Protein AF-A0A928SVP1-F1 (afdb_monomer)

Structure (mmCIF, N/CA/C/O backbone):
data_AF-A0A928SVP1-F1
#
_entry.id   AF-A0A928SVP1-F1
#
loop_
_atom_site.group_PDB
_atom_site.id
_atom_site.type_symbol
_atom_site.label_atom_id
_atom_site.label_alt_id
_atom_site.label_comp_id
_atom_site.label_asym_id
_atom_site.label_entity_id
_atom_site.label_seq_id
_atom_site.pdbx_PDB_ins_code
_atom_site.Cartn_x
_atom_site.Cartn_y
_atom_site.Cartn_z
_atom_site.occupancy
_atom_site.B_iso_or_equiv
_atom_site.auth_seq_id
_atom_site.auth_comp_id
_atom_site.auth_asym_id
_atom_site.auth_atom_id
_atom_site.pdbx_PDB_model_num
ATOM 1 N N . MET A 1 1 ? -7.348 -1.975 -7.314 1.00 56.69 1 MET A N 1
ATOM 2 C CA . MET A 1 1 ? -7.376 -3.354 -6.763 1.00 56.69 1 MET A CA 1
ATOM 3 C C . MET A 1 1 ? -8.139 -4.325 -7.667 1.00 56.69 1 MET A C 1
ATOM 5 O O . MET A 1 1 ? -7.607 -5.400 -7.914 1.00 56.69 1 MET A O 1
ATOM 9 N N . THR A 1 2 ? -9.308 -3.966 -8.204 1.00 58.16 2 THR A N 1
ATOM 10 C CA . THR A 1 2 ? -10.222 -4.887 -8.916 1.00 58.16 2 THR A CA 1
ATOM 11 C C . THR A 1 2 ? -9.976 -5.103 -10.414 1.00 58.16 2 THR A C 1
ATOM 13 O O . THR A 1 2 ? -10.552 -6.027 -10.957 1.00 58.16 2 THR A O 1
ATOM 16 N N . ARG A 1 3 ? -9.111 -4.343 -11.105 1.00 64.56 3 ARG A N 1
ATOM 17 C CA . ARG A 1 3 ? -8.820 -4.490 -12.562 1.00 64.56 3 ARG A CA 1
ATOM 18 C C . ARG A 1 3 ? -10.040 -4.434 -13.511 1.00 64.56 3 ARG A C 1
ATOM 20 O O . ARG A 1 3 ? -9.856 -4.484 -14.716 1.00 64.56 3 ARG A O 1
ATOM 27 N N . ASN A 1 4 ? -11.251 -4.284 -12.979 1.00 72.75 4 ASN A N 1
ATOM 28 C CA . ASN A 1 4 ? -12.526 -4.147 -13.670 1.00 72.75 4 ASN A CA 1
ATOM 29 C C . ASN A 1 4 ? -13.287 -2.975 -13.024 1.00 72.75 4 ASN A C 1
ATOM 31 O O . ASN A 1 4 ? -13.370 -2.897 -11.793 1.00 72.75 4 ASN A O 1
ATOM 35 N N . ALA A 1 5 ? -13.794 -2.057 -13.851 1.00 71.81 5 ALA A N 1
ATOM 36 C CA . ALA A 1 5 ? -14.475 -0.840 -13.412 1.00 71.81 5 ALA A CA 1
ATOM 37 C C . ALA A 1 5 ? -15.778 -1.139 -12.654 1.00 71.81 5 ALA A C 1
ATOM 39 O O . ALA A 1 5 ? -15.970 -0.630 -11.554 1.00 71.81 5 ALA A O 1
ATOM 40 N N . THR A 1 6 ? -16.612 -2.044 -13.168 1.00 72.25 6 THR A N 1
ATOM 41 C CA . THR A 1 6 ? -17.864 -2.450 -12.514 1.00 72.25 6 THR A CA 1
ATOM 42 C C . THR A 1 6 ? -17.596 -3.105 -11.159 1.00 72.25 6 THR A C 1
ATOM 44 O O . THR A 1 6 ? -18.220 -2.760 -10.160 1.00 72.25 6 THR A O 1
ATOM 47 N N . GLU A 1 7 ? -16.594 -3.988 -11.070 1.00 75.88 7 GLU A N 1
ATOM 48 C CA . GLU A 1 7 ? -16.203 -4.562 -9.775 1.00 75.88 7 GLU A CA 1
ATOM 49 C C . GLU A 1 7 ? -15.633 -3.507 -8.811 1.00 75.88 7 GLU A C 1
ATOM 51 O O . GLU A 1 7 ? -15.732 -3.665 -7.592 1.00 75.88 7 GLU A O 1
ATOM 56 N N . ALA A 1 8 ? -15.005 -2.445 -9.331 1.00 77.31 8 ALA A N 1
ATOM 57 C CA . ALA A 1 8 ? -14.515 -1.338 -8.515 1.00 77.31 8 ALA A CA 1
ATOM 58 C C . ALA A 1 8 ? -15.670 -0.527 -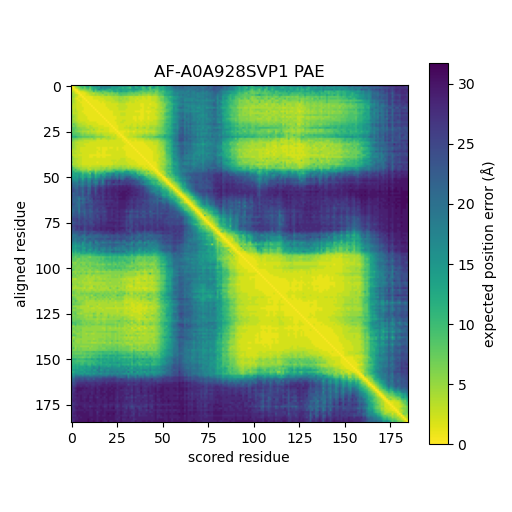7.915 1.00 77.31 8 ALA A C 1
ATOM 60 O O . ALA A 1 8 ? -15.636 -0.235 -6.719 1.00 77.31 8 ALA A O 1
ATOM 61 N N . GLU A 1 9 ? -16.685 -0.200 -8.715 1.00 80.50 9 GLU A N 1
ATOM 62 C CA . GLU A 1 9 ? -17.884 0.517 -8.268 1.00 80.50 9 GLU A CA 1
ATOM 63 C C . GLU A 1 9 ? -18.625 -0.265 -7.181 1.00 80.50 9 GLU A C 1
ATOM 65 O O . GLU A 1 9 ? -18.866 0.264 -6.092 1.00 80.50 9 GLU A O 1
ATOM 70 N N . ASP A 1 10 ? -18.869 -1.555 -7.420 1.00 85.56 10 ASP A N 1
ATOM 71 C CA . ASP A 1 10 ? -19.467 -2.461 -6.440 1.00 85.56 10 ASP A CA 1
ATOM 72 C C . ASP A 1 10 ? -18.668 -2.498 -5.129 1.00 85.56 10 ASP A C 1
ATOM 74 O O . ASP A 1 10 ? -19.223 -2.430 -4.029 1.00 85.56 10 ASP A O 1
ATOM 78 N N . LEU A 1 11 ? -17.339 -2.621 -5.229 1.00 86.00 11 LEU A N 1
ATOM 79 C CA . LEU A 1 11 ? -16.457 -2.669 -4.067 1.00 86.00 11 LEU A CA 1
ATOM 80 C C . LEU A 1 11 ? -16.538 -1.374 -3.254 1.00 86.00 11 LEU A C 1
ATOM 82 O O . LEU A 1 11 ? -16.552 -1.421 -2.019 1.00 86.00 11 LEU A O 1
ATOM 86 N N . VAL A 1 12 ? -16.580 -0.222 -3.924 1.00 87.88 12 VAL A N 1
ATOM 87 C CA . VAL A 1 12 ? -16.732 1.080 -3.269 1.00 87.88 12 VAL A CA 1
ATOM 88 C C . VAL A 1 12 ? -18.087 1.158 -2.571 1.00 87.88 12 VAL A C 1
ATOM 90 O O . VAL A 1 12 ? -18.137 1.515 -1.392 1.00 87.88 12 VAL A O 1
ATOM 93 N N . GLN A 1 13 ? -19.170 0.756 -3.237 1.00 91.50 13 GLN A N 1
ATOM 94 C CA . GLN A 1 13 ? -20.508 0.757 -2.649 1.00 91.50 13 GLN A CA 1
ATOM 95 C C . GLN A 1 13 ? -20.579 -0.134 -1.398 1.00 91.50 13 GLN A C 1
ATOM 97 O O . GLN A 1 13 ? -20.997 0.326 -0.331 1.00 91.50 13 GLN A O 1
ATOM 102 N N . ASP A 1 14 ? -20.094 -1.374 -1.487 1.00 90.00 14 ASP A N 1
ATOM 103 C CA . ASP A 1 14 ? -20.022 -2.309 -0.358 1.00 90.00 14 ASP A CA 1
ATOM 104 C C . ASP A 1 14 ? -19.207 -1.738 0.809 1.00 90.00 14 ASP A C 1
ATOM 106 O O . ASP A 1 14 ? -19.565 -1.897 1.984 1.00 90.00 14 ASP A O 1
ATOM 110 N N . THR A 1 15 ? -18.095 -1.070 0.490 1.00 90.19 15 THR A N 1
ATOM 111 C CA . THR A 1 15 ? -17.225 -0.420 1.472 1.00 90.19 15 THR A CA 1
ATOM 112 C C . THR A 1 15 ? -17.974 0.682 2.207 1.00 90.19 15 THR A C 1
ATOM 114 O O . THR A 1 15 ? -17.945 0.710 3.438 1.00 90.19 15 THR A O 1
ATOM 117 N N . LEU A 1 16 ? -18.677 1.559 1.487 1.00 93.38 16 LEU A N 1
ATOM 118 C CA . LEU A 1 16 ? -19.427 2.664 2.083 1.00 93.38 16 LEU A CA 1
ATOM 119 C C . LEU A 1 16 ? -20.574 2.161 2.963 1.00 93.38 16 LEU A C 1
ATOM 121 O O . LEU A 1 16 ? -20.733 2.635 4.089 1.00 93.38 16 LEU A O 1
ATOM 125 N N . VAL A 1 17 ? -21.319 1.145 2.518 1.00 95.56 17 VAL A N 1
ATOM 126 C CA . VAL A 1 17 ? -22.384 0.523 3.324 1.00 95.56 17 VAL A CA 1
ATOM 127 C C . VAL A 1 17 ? -21.820 -0.053 4.626 1.00 95.56 17 VAL A C 1
ATOM 129 O O . VAL A 1 17 ? -22.389 0.154 5.703 1.00 95.56 17 VAL A O 1
ATOM 132 N N . LYS A 1 18 ? -20.683 -0.754 4.565 1.00 92.25 18 LYS A N 1
ATOM 133 C CA . LYS A 1 18 ? -20.008 -1.289 5.758 1.00 92.25 18 LYS A CA 1
ATOM 134 C C . LYS A 1 18 ? -19.468 -0.189 6.662 1.00 92.25 18 LYS A C 1
ATOM 136 O O . LYS A 1 18 ? -19.640 -0.284 7.874 1.00 92.25 18 LYS A O 1
ATOM 141 N N . ALA A 1 19 ? -18.867 0.853 6.096 1.00 93.19 19 ALA A N 1
ATOM 142 C CA . ALA A 1 19 ? -18.365 1.998 6.845 1.00 93.19 19 ALA A CA 1
ATOM 143 C C . ALA A 1 19 ? -19.498 2.715 7.587 1.00 93.19 19 ALA A C 1
ATOM 145 O O . ALA A 1 19 ? -19.377 2.976 8.779 1.00 93.19 19 ALA A O 1
ATOM 146 N N . MET A 1 20 ? -20.643 2.938 6.940 1.00 94.06 20 MET A N 1
ATOM 147 C CA . MET A 1 20 ? -21.813 3.534 7.590 1.00 94.06 20 MET A CA 1
ATOM 148 C C . MET A 1 20 ? -22.347 2.691 8.753 1.00 94.06 20 MET A C 1
ATOM 150 O O . MET A 1 20 ? -22.766 3.252 9.767 1.00 94.06 20 MET A O 1
ATOM 154 N N . ARG A 1 21 ? -22.328 1.358 8.626 1.00 94.25 21 ARG A N 1
ATOM 155 C CA . ARG A 1 21 ? -22.711 0.430 9.706 1.00 94.25 21 ARG A CA 1
ATOM 156 C C . ARG A 1 21 ? -21.695 0.413 10.847 1.00 94.25 21 ARG A C 1
ATOM 158 O O . ARG A 1 21 ? -22.083 0.281 11.999 1.00 94.25 21 ARG A O 1
ATOM 165 N N . ALA A 1 22 ? -20.412 0.559 10.529 1.00 92.19 22 ALA A N 1
ATOM 166 C CA . ALA A 1 22 ? -19.313 0.552 11.490 1.00 92.19 22 ALA A CA 1
ATOM 167 C C . ALA A 1 22 ? -18.921 1.954 11.984 1.00 92.19 22 ALA A C 1
ATOM 169 O O . ALA A 1 22 ? -17.914 2.082 12.671 1.00 92.19 22 ALA A O 1
ATOM 170 N N . ARG A 1 23 ? -19.686 3.006 11.654 1.00 92.19 23 ARG A N 1
ATOM 171 C CA . ARG A 1 23 ? -19.322 4.409 11.925 1.00 92.19 23 ARG A CA 1
ATOM 172 C C . ARG A 1 23 ? -18.993 4.694 13.392 1.00 92.19 23 ARG A C 1
ATOM 174 O O . ARG A 1 23 ? -18.161 5.542 13.670 1.00 92.19 23 ARG A O 1
ATOM 181 N N . GLU A 1 24 ? -19.620 3.974 14.321 1.00 93.12 24 GLU A N 1
ATOM 182 C CA . GLU A 1 24 ? -19.397 4.125 15.766 1.00 93.12 24 GLU A CA 1
ATOM 183 C C . GLU A 1 24 ? -18.048 3.548 16.221 1.00 93.12 24 GLU A C 1
ATOM 185 O O . GLU A 1 24 ? -17.561 3.883 17.293 1.00 93.12 24 GLU A O 1
ATOM 190 N N . GLN A 1 25 ? -17.416 2.708 15.397 1.00 90.50 25 GLN A N 1
ATOM 191 C CA . GLN A 1 25 ? -16.067 2.178 15.621 1.00 90.50 25 GLN A CA 1
ATOM 192 C C . GLN A 1 25 ? -14.975 3.127 15.110 1.00 90.50 25 GLN A C 1
ATOM 194 O O . GLN A 1 25 ? -13.790 2.809 15.223 1.00 90.50 25 GLN A O 1
ATOM 199 N N . PHE A 1 26 ? -15.348 4.237 14.468 1.00 93.06 26 PHE A N 1
ATOM 200 C CA . PHE A 1 26 ? -14.394 5.258 14.065 1.00 93.06 26 PHE A CA 1
ATOM 201 C C . PHE A 1 26 ? -14.112 6.192 15.241 1.00 93.06 26 PHE A C 1
ATOM 203 O O . PHE A 1 26 ? -15.025 6.784 15.814 1.00 93.06 26 PHE A O 1
ATOM 210 N N . GLU A 1 27 ? -12.835 6.350 15.573 1.00 90.62 27 GLU A N 1
ATOM 211 C CA . GLU A 1 27 ? -12.391 7.277 16.606 1.00 90.62 27 GLU A CA 1
ATOM 212 C C . GLU A 1 27 ? -12.039 8.630 15.976 1.00 90.62 27 GLU A C 1
ATOM 214 O O . GLU A 1 27 ? -11.133 8.736 15.142 1.00 90.62 27 GLU A O 1
ATOM 219 N N . ALA A 1 28 ? -12.771 9.677 16.359 1.00 88.81 28 ALA A N 1
ATOM 220 C CA . ALA A 1 28 ? -12.543 11.026 15.852 1.00 88.81 28 ALA A CA 1
ATOM 221 C C . ALA A 1 28 ? -11.130 11.520 16.212 1.00 88.81 28 ALA A C 1
ATOM 223 O O . ALA A 1 28 ? -10.675 11.363 17.341 1.00 88.81 28 ALA A O 1
ATOM 224 N N . GLY A 1 29 ? -10.440 12.130 15.245 1.00 88.19 29 GLY A N 1
ATOM 225 C CA . GLY A 1 29 ? -9.034 12.535 15.382 1.00 88.19 29 GLY A CA 1
ATOM 226 C C . GLY A 1 29 ? -8.027 11.503 14.860 1.00 88.19 29 GLY A C 1
ATOM 227 O O . GLY A 1 29 ? -6.852 11.831 14.719 1.00 88.19 29 GLY A O 1
ATOM 228 N N . THR A 1 30 ? -8.473 10.292 14.508 1.00 89.31 30 THR A N 1
ATOM 229 C CA . THR A 1 30 ? -7.652 9.299 13.793 1.00 89.31 30 THR A CA 1
ATOM 230 C C . THR A 1 30 ? -7.761 9.449 12.268 1.00 89.31 30 THR A C 1
ATOM 232 O O . THR A 1 30 ? -8.592 10.201 11.750 1.00 89.31 30 THR A O 1
ATOM 235 N N . ASN A 1 31 ? -6.908 8.743 11.517 1.00 87.69 31 ASN A N 1
ATOM 236 C CA . ASN A 1 31 ? -6.873 8.833 10.058 1.00 87.69 31 ASN A CA 1
ATOM 237 C C . ASN A 1 31 ? -8.087 8.138 9.410 1.00 87.69 31 ASN A C 1
ATOM 239 O O . ASN A 1 31 ? -8.120 6.918 9.228 1.00 87.69 31 ASN A O 1
ATOM 243 N N . MET A 1 32 ? -9.073 8.940 9.002 1.00 90.31 32 MET A N 1
ATOM 244 C CA . MET A 1 32 ? -10.282 8.459 8.329 1.00 90.31 32 MET A CA 1
ATOM 245 C C . MET A 1 32 ? -9.987 7.749 7.002 1.00 90.31 32 MET A C 1
ATOM 247 O O . MET A 1 32 ? -10.633 6.746 6.695 1.00 90.31 32 MET A O 1
ATOM 251 N N . ARG A 1 33 ? -8.989 8.216 6.235 1.00 88.06 33 ARG A N 1
ATOM 252 C CA . ARG A 1 33 ? -8.582 7.582 4.969 1.00 88.06 33 ARG A CA 1
ATOM 253 C C . ARG A 1 33 ? -8.064 6.171 5.233 1.00 88.06 33 ARG A C 1
ATOM 255 O O . ARG A 1 33 ? -8.533 5.228 4.602 1.00 88.06 33 ARG A O 1
ATOM 262 N N . ALA A 1 34 ? -7.173 6.010 6.211 1.00 85.81 34 ALA A N 1
ATOM 263 C CA . ALA A 1 34 ? -6.652 4.699 6.600 1.00 85.81 34 ALA A CA 1
ATOM 264 C C . ALA A 1 34 ? -7.764 3.767 7.115 1.00 85.81 34 ALA A C 1
ATOM 266 O O . ALA A 1 34 ? -7.809 2.587 6.760 1.00 85.81 34 ALA A O 1
ATOM 267 N N . TRP A 1 35 ? -8.710 4.294 7.898 1.00 91.44 35 TRP A N 1
ATOM 268 C CA . TRP A 1 35 ? -9.852 3.524 8.394 1.00 91.44 35 TRP A CA 1
ATOM 269 C C . TRP A 1 35 ? -10.767 3.025 7.263 1.00 91.44 35 TRP A C 1
ATOM 271 O O . TRP A 1 35 ? -11.124 1.844 7.246 1.00 91.44 35 TRP A O 1
ATOM 281 N N . LEU A 1 36 ? -11.091 3.874 6.282 1.00 91.62 36 LEU A N 1
ATOM 282 C CA . LEU A 1 36 ? -11.871 3.482 5.102 1.00 91.62 36 LEU A CA 1
ATOM 283 C C . LEU A 1 36 ? -11.113 2.477 4.228 1.00 91.62 36 LEU A C 1
ATOM 285 O O . LEU A 1 36 ? -11.682 1.459 3.833 1.00 91.62 36 LEU A O 1
ATOM 289 N N . LEU A 1 37 ? -9.818 2.704 3.984 1.00 88.44 37 LEU A N 1
ATOM 290 C CA . LEU A 1 37 ? -8.972 1.789 3.214 1.00 88.44 37 LEU A CA 1
ATOM 291 C C . LEU A 1 37 ? -8.831 0.421 3.887 1.00 88.44 37 LEU 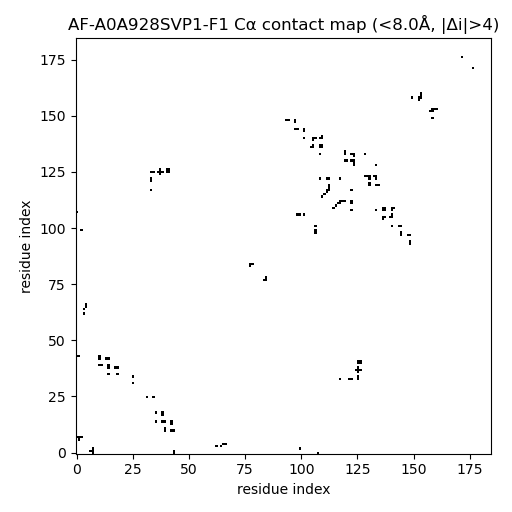A C 1
ATOM 293 O O . LEU A 1 37 ? -8.765 -0.591 3.190 1.00 88.44 37 LEU A O 1
ATOM 297 N N . ARG A 1 38 ? -8.869 0.352 5.223 1.00 89.69 38 ARG A N 1
ATOM 298 C CA . ARG A 1 38 ? -8.944 -0.916 5.965 1.00 89.69 38 ARG A CA 1
ATOM 299 C C . ARG A 1 38 ? -10.235 -1.670 5.658 1.00 89.69 38 ARG A C 1
ATOM 301 O O . ARG A 1 38 ? -10.196 -2.869 5.388 1.00 89.69 38 ARG A O 1
ATOM 308 N N . ILE A 1 39 ? -11.382 -0.991 5.678 1.00 89.56 39 ILE A N 1
ATOM 309 C CA . ILE A 1 39 ? -12.684 -1.605 5.363 1.00 89.56 39 ILE A CA 1
ATOM 310 C C . ILE A 1 39 ? -12.721 -2.068 3.902 1.00 89.56 39 ILE A C 1
ATOM 312 O O . ILE A 1 39 ? -13.175 -3.183 3.624 1.00 89.56 39 ILE A O 1
ATOM 316 N N . LEU A 1 40 ? -12.202 -1.244 2.990 1.00 89.81 40 LEU A N 1
ATOM 317 C CA . LEU A 1 40 ? -12.125 -1.536 1.561 1.00 89.81 40 LEU A CA 1
ATOM 318 C C . LEU A 1 40 ? -11.241 -2.749 1.290 1.00 89.81 40 LEU A C 1
ATOM 320 O O . LEU A 1 40 ? -11.683 -3.704 0.658 1.00 89.81 40 LEU A O 1
ATOM 324 N N . THR A 1 41 ? -10.022 -2.754 1.830 1.00 84.56 41 THR A N 1
ATOM 325 C CA . THR A 1 41 ? -9.046 -3.836 1.644 1.00 84.56 41 THR A CA 1
ATOM 326 C C . THR A 1 41 ? -9.578 -5.153 2.196 1.00 84.56 41 THR A C 1
ATOM 328 O O . THR A 1 41 ? -9.550 -6.172 1.510 1.00 84.56 41 THR A O 1
ATOM 331 N N . ASN A 1 42 ? -10.157 -5.136 3.399 1.00 86.44 42 ASN A N 1
ATOM 332 C CA . ASN A 1 42 ? -10.781 -6.325 3.974 1.00 86.44 42 ASN A CA 1
ATOM 333 C C . ASN A 1 42 ? -11.978 -6.802 3.145 1.00 86.44 42 ASN A C 1
ATOM 335 O O . ASN A 1 42 ? -12.187 -8.005 2.996 1.00 86.44 42 ASN A O 1
ATOM 339 N N . THR A 1 43 ? -12.776 -5.887 2.594 1.00 86.38 43 THR A N 1
ATOM 340 C CA . THR A 1 43 ? -13.896 -6.245 1.714 1.00 86.38 43 THR A CA 1
ATOM 341 C C . THR A 1 43 ? -13.403 -6.875 0.418 1.00 86.38 43 THR A C 1
ATOM 343 O O . THR A 1 43 ? -13.915 -7.926 0.036 1.00 86.38 43 THR A O 1
ATOM 346 N N . PHE A 1 44 ? -12.372 -6.295 -0.192 1.00 83.75 44 PHE A N 1
ATOM 347 C CA . PHE A 1 44 ? -11.733 -6.804 -1.397 1.00 83.75 44 PHE A CA 1
ATOM 348 C C . PHE A 1 44 ? -11.143 -8.202 -1.180 1.00 83.75 44 PHE A C 1
ATOM 350 O O . PHE A 1 44 ? -11.535 -9.131 -1.879 1.00 83.75 44 PHE A O 1
ATOM 357 N N . ILE A 1 45 ? -10.304 -8.394 -0.154 1.00 80.19 45 ILE A N 1
ATOM 358 C CA . ILE A 1 45 ? -9.697 -9.698 0.169 1.00 80.19 45 ILE A CA 1
ATOM 359 C C . ILE A 1 45 ? -10.778 -10.751 0.436 1.00 80.19 45 ILE A C 1
ATOM 361 O O . ILE A 1 45 ? -10.685 -11.879 -0.047 1.00 80.19 45 ILE A O 1
ATOM 365 N N . ASN A 1 46 ? -11.830 -10.397 1.182 1.00 78.56 46 ASN A N 1
ATOM 366 C CA . ASN A 1 46 ? -12.924 -11.321 1.473 1.00 78.56 46 ASN A CA 1
ATOM 367 C C . ASN A 1 46 ? -13.731 -11.700 0.224 1.00 78.56 46 ASN A C 1
ATOM 369 O O . ASN A 1 46 ? -14.172 -12.844 0.131 1.00 78.56 46 ASN A O 1
ATOM 373 N N . ARG A 1 47 ? -13.929 -10.770 -0.721 1.00 73.19 47 ARG A N 1
ATOM 374 C CA . ARG A 1 47 ? -14.610 -11.028 -2.000 1.00 73.19 47 ARG A CA 1
ATOM 375 C C . ARG A 1 47 ? -13.721 -11.861 -2.924 1.00 73.19 47 ARG A C 1
ATOM 377 O O . ARG A 1 47 ? -14.193 -12.846 -3.474 1.00 73.19 47 ARG A O 1
ATOM 384 N N . TYR A 1 48 ? -12.426 -11.558 -2.998 1.00 64.44 48 TYR A N 1
ATOM 385 C CA . TYR A 1 48 ? -11.464 -12.267 -3.844 1.00 64.44 48 TYR A CA 1
ATOM 386 C C . TYR A 1 48 ? -11.189 -13.700 -3.358 1.00 64.44 48 TYR A C 1
ATOM 388 O O . TYR A 1 48 ? -11.190 -14.638 -4.152 1.00 64.44 48 TYR A O 1
ATOM 396 N N . ARG A 1 49 ? -11.067 -13.915 -2.039 1.00 57.50 49 ARG A N 1
ATOM 397 C CA . ARG A 1 49 ? -10.929 -15.260 -1.444 1.00 57.50 49 ARG A CA 1
ATOM 398 C C . ARG A 1 49 ? -12.180 -16.124 -1.660 1.00 57.50 49 ARG A C 1
ATOM 400 O O . ARG A 1 49 ? -12.061 -17.339 -1.775 1.00 57.50 49 ARG A O 1
ATOM 407 N N . ARG A 1 50 ? -13.366 -15.509 -1.729 1.00 51.72 50 ARG A N 1
ATOM 408 C CA . ARG A 1 50 ? -14.643 -16.194 -1.996 1.00 51.72 50 ARG A CA 1
ATOM 409 C C . ARG A 1 50 ? -14.843 -16.461 -3.490 1.00 51.72 50 ARG A C 1
ATOM 411 O O . ARG A 1 50 ? -15.198 -17.572 -3.860 1.00 51.72 50 ARG A O 1
ATOM 418 N N . GLY A 1 51 ? -14.473 -15.499 -4.332 1.00 49.72 51 GLY A N 1
ATOM 419 C CA . GLY A 1 51 ? -14.429 -15.641 -5.784 1.00 49.72 51 GLY A CA 1
ATOM 420 C C . GLY A 1 51 ? -13.420 -16.689 -6.252 1.00 49.72 51 GLY A C 1
ATOM 421 O O . GLY A 1 51 ? -13.673 -17.344 -7.247 1.00 49.72 51 GLY A O 1
ATOM 422 N N . GLY A 1 52 ? -12.323 -16.933 -5.526 1.00 44.56 52 GLY A N 1
ATOM 423 C CA . GLY A 1 52 ? -11.429 -18.070 -5.789 1.00 44.56 52 GLY A CA 1
ATOM 424 C C . GLY A 1 52 ? -12.065 -19.444 -5.523 1.00 44.56 52 GLY A C 1
ATOM 425 O O . GLY A 1 52 ? -11.650 -20.426 -6.130 1.00 44.56 52 GLY A O 1
ATOM 426 N N . LEU A 1 53 ? -13.083 -19.514 -4.654 1.00 41.44 53 LEU A N 1
ATOM 427 C CA . LEU A 1 53 ? -13.859 -20.732 -4.396 1.00 41.44 53 LEU A CA 1
ATOM 428 C C . LEU A 1 53 ? -14.959 -20.940 -5.458 1.00 41.44 53 LEU A C 1
ATOM 430 O O . LEU A 1 53 ? -15.215 -22.071 -5.855 1.00 41.44 53 LEU A O 1
ATOM 434 N N . GLU A 1 54 ? -15.577 -19.857 -5.942 1.00 37.31 54 GLU A N 1
ATOM 435 C CA . GLU A 1 54 ? -16.623 -19.885 -6.984 1.00 37.31 54 GLU A CA 1
ATOM 436 C C . GLU A 1 54 ? -16.060 -19.955 -8.419 1.00 37.31 54 GLU A C 1
ATOM 438 O O . GLU A 1 54 ? -16.649 -20.606 -9.279 1.00 37.31 54 GLU A O 1
ATOM 443 N N . LYS A 1 55 ? -14.879 -19.376 -8.691 1.00 39.66 55 LYS A N 1
ATOM 444 C CA . LYS A 1 55 ? -14.201 -19.421 -10.008 1.00 39.66 55 LYS A CA 1
ATOM 445 C C . LYS A 1 55 ? -13.685 -20.807 -10.399 1.00 39.66 55 LYS A C 1
ATOM 447 O O . LYS A 1 55 ? -13.302 -20.992 -11.547 1.00 39.66 55 LYS A O 1
ATOM 452 N N . ALA A 1 56 ? -13.719 -21.791 -9.501 1.00 39.66 56 ALA A N 1
ATOM 453 C CA . ALA A 1 56 ? -13.513 -23.189 -9.879 1.00 39.66 56 ALA A CA 1
ATOM 454 C C . ALA A 1 56 ? -14.677 -23.759 -10.724 1.00 39.66 56 ALA A C 1
ATOM 456 O O . ALA A 1 56 ? -14.558 -24.875 -11.221 1.00 39.66 56 ALA A O 1
ATOM 457 N N . VAL A 1 57 ? -15.791 -23.026 -10.883 1.00 41.06 57 VAL A N 1
ATOM 458 C CA . VAL A 1 57 ? -17.025 -23.546 -11.500 1.00 41.06 57 VAL A CA 1
ATOM 459 C C . VAL A 1 57 ? -17.401 -22.874 -12.832 1.00 41.06 57 VAL A C 1
ATOM 461 O O . VAL A 1 57 ? -18.147 -23.484 -13.591 1.00 41.06 57 VAL A O 1
ATOM 464 N N . LEU A 1 58 ? -16.910 -21.678 -13.187 1.00 34.34 58 LEU A N 1
ATOM 465 C CA . LEU A 1 58 ? -17.422 -20.942 -14.363 1.00 34.34 58 LEU A CA 1
ATOM 466 C C . LEU A 1 58 ? -16.314 -20.183 -15.125 1.00 34.34 58 LEU A C 1
ATOM 468 O O . LEU A 1 58 ? -15.780 -19.187 -14.639 1.00 34.34 58 LEU A O 1
ATOM 472 N N . GLU A 1 59 ? -15.975 -20.684 -16.317 1.00 39.16 59 GLU A N 1
ATOM 473 C CA . GLU A 1 59 ? -15.078 -20.081 -17.320 1.00 39.16 59 GLU A CA 1
ATOM 474 C C . GLU A 1 59 ? -15.678 -18.847 -18.031 1.00 39.16 59 GLU A C 1
ATOM 476 O O . GLU A 1 59 ? -16.896 -18.673 -18.065 1.00 39.16 59 GLU A O 1
ATOM 481 N N . GLY A 1 60 ? -14.812 -18.062 -18.697 1.00 30.72 60 GLY A N 1
ATOM 482 C CA . GLY A 1 60 ? -15.164 -17.165 -19.813 1.00 30.72 60 GLY A CA 1
ATOM 483 C C . GLY A 1 60 ? -14.257 -15.923 -19.942 1.00 30.72 60 GLY A C 1
ATOM 484 O O . GLY A 1 60 ? -14.264 -15.104 -19.023 1.00 30.72 60 GLY A O 1
ATOM 485 N N . PRO A 1 61 ? -13.474 -15.759 -21.033 1.00 42.28 61 PRO A N 1
ATOM 486 C CA . PRO A 1 61 ? -12.655 -14.574 -21.284 1.00 42.28 61 PRO A CA 1
ATOM 487 C C . PRO A 1 61 ? -13.459 -13.540 -22.080 1.00 42.28 61 PRO A C 1
ATOM 489 O O . PRO A 1 61 ? -14.116 -13.920 -23.036 1.00 42.28 61 PRO A O 1
ATOM 492 N N . ASP A 1 62 ? -13.431 -12.277 -21.651 1.00 39.31 62 ASP A N 1
ATOM 493 C CA . ASP A 1 62 ? -13.457 -11.064 -22.490 1.00 39.31 62 ASP A CA 1
ATOM 494 C C . ASP A 1 62 ? -13.742 -9.852 -21.591 1.00 39.31 62 ASP A C 1
ATOM 496 O O . ASP A 1 62 ? -14.835 -9.692 -21.047 1.00 39.31 62 ASP A O 1
ATOM 500 N N . ALA A 1 63 ? -12.740 -8.992 -21.402 1.00 32.94 63 ALA A N 1
ATOM 501 C CA . ALA A 1 63 ? -12.930 -7.679 -20.795 1.00 32.94 63 ALA A CA 1
ATOM 502 C C . ALA A 1 63 ? -11.988 -6.667 -21.460 1.00 32.94 63 ALA A C 1
ATOM 504 O O . ALA A 1 63 ? -10.777 -6.676 -21.236 1.00 32.94 63 ALA A O 1
ATOM 505 N N . ASP A 1 64 ? -12.588 -5.830 -22.301 1.00 32.47 64 ASP A N 1
ATOM 506 C CA . ASP A 1 64 ? -12.015 -4.656 -22.962 1.00 32.47 64 ASP A CA 1
ATOM 507 C C . ASP A 1 64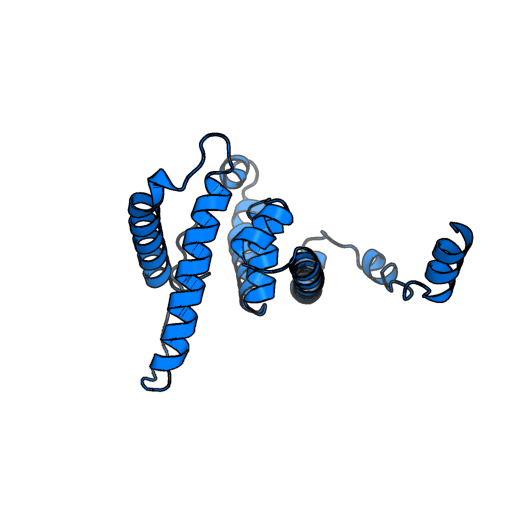 ? -11.764 -3.537 -21.920 1.00 32.47 64 ASP A C 1
ATOM 509 O O . ASP A 1 64 ? -12.609 -3.342 -21.035 1.00 32.47 64 ASP A O 1
ATOM 513 N N . PRO A 1 65 ? -10.632 -2.801 -21.939 1.00 38.91 65 PRO A N 1
ATOM 514 C CA . PRO A 1 65 ? -10.303 -1.871 -20.870 1.00 38.91 65 PRO A CA 1
ATOM 515 C C . PRO A 1 65 ? -10.842 -0.471 -21.184 1.00 38.91 65 PRO A C 1
ATOM 517 O O . PRO A 1 65 ? -10.155 0.353 -21.785 1.00 38.91 65 PRO A O 1
ATOM 520 N N . LEU A 1 66 ? -12.051 -0.158 -20.709 1.00 33.22 66 LEU A N 1
ATOM 521 C CA . LEU A 1 66 ? -12.498 1.233 -20.631 1.00 33.22 66 LEU A CA 1
ATOM 522 C C . LEU A 1 66 ? -11.931 1.870 -19.352 1.00 33.22 66 LEU A C 1
ATOM 524 O O . LEU A 1 66 ? -12.361 1.594 -18.231 1.00 33.22 66 LEU A O 1
ATOM 528 N N . ALA A 1 67 ? -10.888 2.673 -19.538 1.00 39.44 67 ALA A N 1
ATOM 529 C CA . ALA A 1 67 ? -10.248 3.463 -18.502 1.00 39.44 67 ALA A CA 1
ATOM 530 C C . ALA A 1 67 ? -11.046 4.748 -18.252 1.00 39.44 67 ALA A C 1
ATOM 532 O O . ALA A 1 67 ? -11.071 5.617 -19.116 1.00 39.44 67 ALA A O 1
ATOM 533 N N . ASP A 1 68 ? -11.612 4.893 -17.053 1.00 35.84 68 ASP A N 1
ATOM 534 C CA . ASP A 1 68 ? -12.018 6.200 -16.536 1.00 35.84 68 ASP A CA 1
ATOM 535 C C . ASP A 1 68 ? -11.077 6.623 -15.402 1.00 35.84 68 ASP A C 1
ATOM 537 O O . ASP A 1 68 ? -10.804 5.888 -14.446 1.00 35.84 68 ASP A O 1
ATOM 541 N N . GLY A 1 69 ? -10.474 7.792 -15.611 1.00 34.06 69 GLY A N 1
ATOM 542 C CA . GLY A 1 69 ? -9.335 8.317 -14.876 1.00 34.06 69 GLY A CA 1
ATOM 543 C C . GLY A 1 69 ? -9.694 8.832 -13.487 1.00 34.06 69 GLY A C 1
ATOM 544 O O . GLY A 1 69 ? -10.547 9.702 -13.317 1.00 34.06 69 GLY A O 1
ATOM 545 N N . TRP A 1 70 ? -8.948 8.373 -12.485 1.00 35.69 70 TRP A N 1
ATOM 546 C CA . TRP A 1 70 ? -8.811 9.099 -11.228 1.00 35.69 70 TRP A CA 1
ATOM 547 C C . TRP A 1 70 ? -7.831 10.251 -11.445 1.00 35.69 70 TRP A C 1
ATOM 549 O O . TRP A 1 70 ? -6.611 10.085 -11.449 1.00 35.69 70 TRP A O 1
ATOM 559 N N . VAL A 1 71 ? -8.381 11.438 -11.669 1.00 35.00 71 VAL A N 1
ATOM 560 C CA . VAL A 1 71 ? -7.610 12.661 -11.866 1.00 35.00 71 VAL A CA 1
ATOM 561 C C . VAL A 1 71 ? -7.081 13.139 -10.508 1.00 35.00 71 VAL A C 1
ATOM 563 O O . VAL A 1 71 ? -7.788 13.787 -9.742 1.00 35.00 71 VAL A O 1
ATOM 566 N N . SER A 1 72 ? -5.823 12.813 -10.193 1.00 40.94 72 SER A N 1
ATOM 567 C CA . SER A 1 72 ? -5.108 13.406 -9.052 1.00 40.94 72 SER A CA 1
ATOM 568 C C . SER A 1 72 ? -4.860 14.903 -9.286 1.00 40.94 72 SER A C 1
ATOM 570 O O . SER A 1 72 ? -4.752 15.351 -10.433 1.00 40.94 72 SER A O 1
ATOM 572 N N . ALA A 1 73 ? -4.722 15.674 -8.199 1.00 40.16 73 ALA A N 1
ATOM 573 C CA . ALA A 1 73 ? -4.417 17.110 -8.190 1.00 40.16 73 ALA A CA 1
ATOM 574 C C . ALA A 1 73 ? -3.160 17.482 -9.005 1.00 40.16 73 ALA A C 1
ATOM 576 O O . ALA A 1 73 ? -3.035 18.615 -9.471 1.00 40.16 73 ALA A O 1
ATOM 577 N N . SER A 1 74 ? -2.276 16.515 -9.267 1.00 44.94 74 SER A N 1
ATOM 578 C CA . SER A 1 74 ? -1.160 16.634 -10.212 1.00 44.94 74 SER A CA 1
ATOM 579 C C . SER A 1 74 ? -1.593 16.959 -11.651 1.00 44.94 74 SER A C 1
ATOM 581 O O . SER A 1 74 ? -0.819 17.550 -12.397 1.00 44.94 74 SER A O 1
ATOM 583 N N . THR A 1 75 ? -2.838 16.664 -12.040 1.00 44.97 75 THR A N 1
ATOM 584 C CA . THR A 1 75 ? -3.374 16.952 -13.383 1.00 44.97 75 THR A CA 1
ATOM 585 C C . THR A 1 75 ? -3.677 18.432 -13.606 1.00 44.97 75 THR A C 1
ATOM 587 O O . THR A 1 75 ? -3.551 18.916 -14.727 1.00 44.97 75 THR A O 1
ATOM 590 N N . MET A 1 76 ? -3.986 19.186 -12.549 1.00 40.47 76 MET A N 1
ATOM 591 C CA . MET A 1 76 ? -4.242 20.631 -12.646 1.00 40.47 76 MET A CA 1
ATOM 592 C C . MET A 1 76 ? -2.952 21.445 -12.857 1.00 40.47 76 MET A C 1
ATOM 594 O O . MET A 1 76 ? -3.005 22.564 -13.360 1.00 40.47 76 MET A O 1
ATOM 598 N N . ALA A 1 77 ? -1.781 20.885 -12.528 1.00 44.91 77 ALA A N 1
ATOM 599 C CA . ALA A 1 77 ? -0.484 21.524 -12.764 1.00 44.91 77 ALA A CA 1
ATOM 600 C C . ALA A 1 77 ? 0.011 21.384 -14.222 1.00 44.91 77 ALA A C 1
ATOM 602 O O . ALA A 1 77 ? 0.914 22.110 -14.636 1.00 44.91 77 ALA A O 1
ATOM 603 N N . SER A 1 78 ? -0.579 20.474 -15.009 1.00 43.88 78 SER A N 1
ATOM 604 C CA . SER A 1 78 ? -0.068 20.033 -16.318 1.00 43.88 78 SER A CA 1
ATOM 605 C C . SER A 1 78 ? -0.499 20.884 -17.521 1.00 43.88 78 SER A C 1
ATOM 607 O O . SER A 1 78 ? -0.106 20.584 -18.639 1.00 43.88 78 SER A O 1
ATOM 609 N N . MET A 1 79 ? -1.254 21.971 -17.337 1.00 45.84 79 MET A N 1
ATOM 610 C CA . MET A 1 79 ? -1.661 22.866 -18.440 1.00 45.84 79 MET A CA 1
ATOM 611 C C . MET A 1 79 ? -0.513 23.712 -19.038 1.00 45.84 79 MET A C 1
ATOM 613 O O . MET A 1 79 ? -0.768 24.623 -19.821 1.00 45.84 79 MET A O 1
ATOM 617 N N . ARG A 1 80 ? 0.748 23.467 -18.655 1.00 49.62 80 ARG A N 1
ATOM 618 C CA . ARG A 1 80 ? 1.905 24.279 -19.073 1.00 49.62 80 ARG A CA 1
ATOM 619 C C . ARG A 1 80 ? 2.735 23.685 -20.208 1.00 49.62 80 ARG A C 1
ATOM 621 O O . ARG A 1 80 ? 3.550 24.422 -20.750 1.00 49.62 80 ARG A O 1
ATOM 628 N N . ASP A 1 81 ? 2.526 22.423 -20.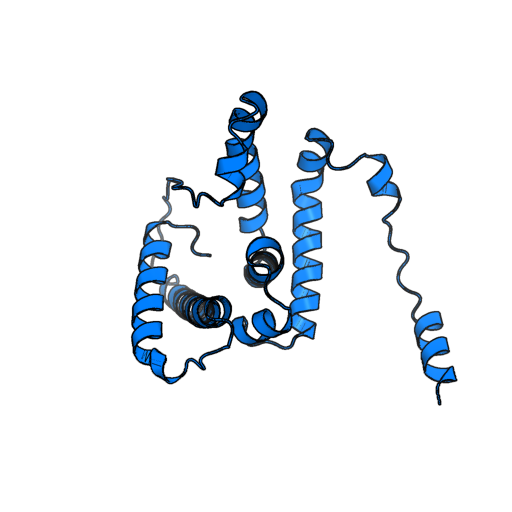581 1.00 55.84 81 ASP A N 1
ATOM 629 C CA . ASP A 1 81 ? 3.287 21.796 -21.662 1.00 55.84 81 ASP A CA 1
ATOM 630 C C . ASP A 1 81 ? 2.457 20.724 -22.415 1.00 55.84 81 ASP A C 1
ATOM 632 O O . ASP A 1 81 ? 2.089 19.698 -21.839 1.00 55.84 81 ASP A O 1
ATOM 636 N N . PRO A 1 82 ? 2.106 20.960 -23.692 1.00 55.72 82 PRO A N 1
ATOM 637 C CA . PRO A 1 82 ? 1.300 20.039 -24.491 1.00 55.72 82 PRO A CA 1
ATOM 638 C C . PRO A 1 82 ? 2.040 18.752 -24.898 1.00 55.72 82 PRO A C 1
ATOM 640 O O . PRO A 1 82 ? 1.376 17.754 -25.178 1.00 55.72 82 PRO A O 1
ATOM 643 N N . GLU A 1 83 ? 3.377 18.736 -24.909 1.00 54.34 83 GLU A N 1
ATOM 644 C CA . GLU A 1 83 ? 4.160 17.537 -25.248 1.00 54.34 83 GLU A CA 1
ATOM 645 C C . GLU A 1 83 ? 4.103 16.503 -24.113 1.00 54.34 83 GLU A C 1
ATOM 647 O O . GLU A 1 83 ? 3.745 15.340 -24.326 1.00 54.34 83 GLU A O 1
ATOM 652 N N . SER A 1 84 ? 4.316 16.941 -22.870 1.00 55.19 84 SER A N 1
ATOM 653 C CA . SER A 1 84 ? 4.130 16.091 -21.685 1.00 55.19 84 SER A CA 1
ATOM 654 C C . SER A 1 84 ? 2.674 15.661 -21.462 1.00 55.19 84 SER A C 1
ATOM 656 O O . SER A 1 84 ? 2.428 14.578 -20.924 1.00 55.19 84 SER A O 1
ATOM 658 N N . ALA A 1 85 ? 1.690 16.441 -21.920 1.00 56.41 85 ALA A N 1
ATOM 659 C CA . ALA A 1 85 ? 0.284 16.038 -21.887 1.00 56.41 85 ALA A CA 1
ATOM 660 C C . ALA A 1 85 ? -0.030 14.860 -22.835 1.00 56.41 85 ALA A C 1
ATOM 662 O O . ALA A 1 85 ? -0.865 14.022 -22.493 1.00 56.41 85 ALA A O 1
ATOM 663 N N . ALA A 1 86 ? 0.651 14.762 -23.983 1.00 58.19 86 ALA A N 1
ATOM 664 C CA . ALA A 1 86 ? 0.464 13.681 -24.956 1.00 58.19 86 ALA A CA 1
ATOM 665 C C . ALA A 1 86 ? 1.171 12.371 -24.560 1.00 58.19 86 ALA A C 1
ATOM 667 O O . ALA A 1 86 ? 0.676 11.290 -24.873 1.00 58.19 86 ALA A O 1
ATOM 668 N N . LEU A 1 87 ? 2.297 12.451 -23.841 1.00 56.62 87 LEU A N 1
ATOM 669 C CA . LEU A 1 87 ? 3.050 11.281 -23.360 1.00 56.62 87 LEU A CA 1
ATOM 670 C C . LEU A 1 87 ? 2.468 10.666 -22.071 1.00 56.62 87 LEU A C 1
ATOM 672 O O . LEU A 1 87 ? 2.692 9.491 -21.780 1.00 56.62 87 LEU A O 1
ATOM 676 N N . ARG A 1 88 ? 1.670 11.427 -21.309 1.00 60.75 88 ARG A N 1
ATOM 677 C CA . ARG A 1 88 ? 1.057 10.978 -20.043 1.00 60.75 88 ARG A CA 1
ATOM 678 C C . ARG A 1 88 ? 0.179 9.723 -20.143 1.00 60.75 88 ARG A C 1
ATOM 680 O O . ARG A 1 88 ? 0.325 8.872 -19.271 1.00 60.75 88 ARG A O 1
ATOM 687 N N . PRO A 1 89 ? -0.726 9.573 -21.128 1.00 60.03 89 PRO A N 1
ATOM 688 C CA . PRO A 1 89 ? -1.582 8.389 -21.220 1.00 60.03 89 PRO A CA 1
ATOM 689 C C . PRO A 1 89 ? -0.784 7.099 -21.435 1.00 60.03 89 PRO A C 1
ATOM 691 O O . PRO A 1 89 ? -1.120 6.064 -20.866 1.00 60.03 89 PRO A O 1
ATOM 694 N N . VAL A 1 90 ? 0.302 7.174 -22.211 1.00 60.75 90 VAL A N 1
ATOM 695 C CA . VAL A 1 90 ? 1.211 6.044 -22.456 1.00 60.75 90 VAL A CA 1
ATOM 696 C C . VAL A 1 90 ? 1.972 5.691 -21.174 1.00 60.75 90 VAL A C 1
ATOM 698 O O . VAL A 1 90 ? 1.980 4.534 -20.760 1.00 60.75 90 VAL A O 1
ATOM 701 N N . LEU A 1 91 ? 2.509 6.702 -20.481 1.00 63.25 91 LEU A N 1
ATOM 702 C CA . LEU A 1 91 ? 3.176 6.550 -19.183 1.00 63.25 91 LEU A CA 1
ATOM 703 C C . LEU A 1 91 ? 2.251 5.938 -18.117 1.00 63.25 91 LEU A C 1
ATOM 705 O O . LEU A 1 91 ? 2.650 5.052 -17.358 1.00 63.25 91 LEU A O 1
ATOM 709 N N . GLU A 1 92 ? 0.998 6.389 -18.056 1.00 69.69 92 GLU A N 1
ATOM 710 C CA . GLU A 1 92 ? 0.013 5.855 -17.116 1.00 69.69 92 GLU A CA 1
ATOM 711 C C . GLU A 1 92 ? -0.314 4.386 -17.425 1.00 69.69 92 GLU A C 1
ATOM 713 O O . GLU A 1 92 ? -0.446 3.582 -16.498 1.00 69.69 92 GLU A O 1
ATOM 718 N N . ALA A 1 93 ? -0.388 4.013 -18.707 1.00 75.62 93 ALA A N 1
ATOM 719 C CA . ALA A 1 93 ? -0.646 2.641 -19.130 1.00 75.62 93 ALA A CA 1
ATOM 720 C C . ALA A 1 93 ? 0.500 1.685 -18.753 1.00 75.62 93 ALA A C 1
ATOM 722 O O . ALA A 1 93 ? 0.240 0.591 -18.241 1.00 75.62 93 ALA A O 1
ATOM 723 N N . GLU A 1 94 ? 1.758 2.093 -18.931 1.00 78.38 94 GLU A N 1
ATOM 724 C CA . GLU A 1 94 ? 2.921 1.269 -18.573 1.00 78.38 94 GLU A CA 1
ATOM 725 C C . GLU A 1 94 ? 3.069 1.087 -17.060 1.00 78.38 94 GLU A C 1
ATOM 727 O O . GLU A 1 94 ? 3.229 -0.039 -16.580 1.00 78.38 94 GLU A O 1
ATOM 732 N N . ILE A 1 95 ? 2.929 2.165 -16.279 1.00 81.25 95 ILE A N 1
ATOM 733 C CA . ILE A 1 95 ? 2.961 2.087 -14.811 1.00 81.25 95 ILE A CA 1
ATOM 734 C C . ILE A 1 95 ? 1.822 1.199 -14.298 1.00 81.25 95 ILE A C 1
ATOM 736 O O . ILE A 1 95 ? 2.034 0.363 -13.412 1.00 81.25 95 ILE A O 1
ATOM 740 N N . ARG A 1 96 ? 0.615 1.347 -14.858 1.00 81.12 96 A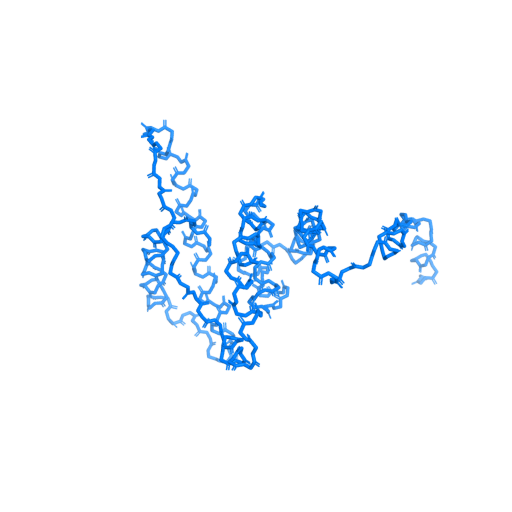RG A N 1
ATOM 741 C CA . ARG A 1 96 ? -0.545 0.526 -14.490 1.00 81.12 96 ARG A CA 1
ATOM 742 C C . ARG A 1 96 ? -0.301 -0.949 -14.808 1.00 81.12 96 ARG A C 1
ATOM 744 O O . ARG A 1 96 ? -0.539 -1.790 -13.943 1.00 81.12 96 ARG A O 1
ATOM 751 N N . THR A 1 97 ? 0.244 -1.251 -15.985 1.00 84.88 97 THR A N 1
ATOM 752 C CA . THR A 1 97 ? 0.599 -2.619 -16.393 1.00 84.88 97 THR A CA 1
ATOM 753 C C . THR A 1 97 ? 1.635 -3.220 -15.446 1.00 84.88 97 THR A C 1
ATOM 755 O O . THR A 1 97 ? 1.419 -4.299 -14.895 1.00 84.88 97 THR A O 1
ATOM 758 N N . ALA A 1 98 ? 2.715 -2.490 -15.154 1.00 86.44 98 ALA A N 1
ATOM 759 C CA . ALA A 1 98 ? 3.750 -2.950 -14.236 1.00 86.44 98 ALA A CA 1
ATOM 760 C C . ALA A 1 98 ? 3.193 -3.222 -12.829 1.00 86.44 98 ALA A C 1
ATOM 762 O O . ALA A 1 98 ? 3.543 -4.232 -12.217 1.00 86.44 98 ALA A O 1
ATOM 763 N N . LEU A 1 99 ? 2.298 -2.365 -12.325 1.00 84.44 99 LEU A N 1
ATOM 764 C CA . LEU A 1 99 ? 1.597 -2.589 -11.059 1.00 84.44 99 LEU A CA 1
ATOM 765 C C . LEU A 1 99 ? 0.692 -3.822 -11.109 1.00 84.44 99 LEU A C 1
ATOM 767 O O . LEU A 1 99 ? 0.644 -4.566 -10.131 1.00 84.44 99 LEU A O 1
ATOM 771 N N . ASP A 1 100 ? -0.011 -4.069 -12.213 1.00 83.25 100 ASP A N 1
ATOM 772 C CA . ASP A 1 100 ? -0.878 -5.238 -12.369 1.00 83.25 100 ASP A CA 1
ATOM 773 C C . ASP A 1 100 ? -0.118 -6.558 -12.555 1.00 83.25 100 ASP A C 1
ATOM 775 O O . ASP A 1 100 ? -0.638 -7.627 -12.238 1.00 83.25 100 ASP A O 1
ATOM 779 N N . GLU A 1 101 ? 1.145 -6.534 -12.942 1.00 86.62 101 GLU A N 1
ATOM 780 C CA . GLU A 1 101 ? 1.969 -7.746 -12.945 1.00 86.62 101 GLU A CA 1
ATOM 781 C C . GLU A 1 101 ? 2.525 -8.119 -11.563 1.00 86.62 101 GLU A C 1
ATOM 783 O O . GLU A 1 101 ? 3.057 -9.220 -11.373 1.00 86.62 101 GLU A O 1
ATOM 788 N N . LEU A 1 102 ? 2.431 -7.225 -10.573 1.00 86.75 102 LEU A N 1
ATOM 789 C CA . LEU A 1 102 ? 2.867 -7.545 -9.220 1.00 86.75 102 LEU A CA 1
ATOM 790 C C . LEU A 1 102 ? 1.892 -8.522 -8.545 1.00 86.75 102 LEU A C 1
ATOM 792 O O . LEU A 1 102 ? 0.671 -8.331 -8.611 1.00 86.75 102 LEU A O 1
ATOM 796 N N . PRO A 1 103 ? 2.416 -9.504 -7.782 1.00 88.00 103 PRO A N 1
ATOM 797 C CA . PRO A 1 103 ? 1.618 -10.242 -6.816 1.00 88.00 103 PRO A CA 1
ATOM 798 C C . PRO A 1 103 ? 0.830 -9.286 -5.923 1.00 88.00 103 PRO A C 1
ATOM 800 O O . PRO A 1 103 ? 1.360 -8.273 -5.453 1.00 88.00 103 PRO A O 1
ATOM 803 N N . GLU A 1 104 ? -0.433 -9.621 -5.679 1.00 84.19 104 GLU A N 1
ATOM 804 C CA . GLU A 1 104 ? -1.407 -8.728 -5.050 1.00 84.19 104 GLU A CA 1
ATOM 805 C C . GLU A 1 104 ? -0.917 -8.155 -3.719 1.00 84.19 104 GLU A C 1
ATOM 807 O O . GLU A 1 104 ? -1.045 -6.959 -3.473 1.00 84.19 104 GLU A O 1
ATOM 812 N N . GLU A 1 105 ? -0.283 -8.985 -2.892 1.00 87.00 105 GLU A N 1
ATOM 813 C CA . GLU A 1 105 ? 0.242 -8.574 -1.593 1.00 87.00 105 GLU A CA 1
ATOM 814 C C . GLU A 1 105 ? 1.382 -7.547 -1.675 1.00 87.00 105 GLU A C 1
ATOM 816 O O . GLU A 1 105 ? 1.540 -6.734 -0.763 1.00 87.00 105 GLU A O 1
ATOM 821 N N . PHE A 1 106 ? 2.167 -7.554 -2.755 1.00 91.94 106 PHE A N 1
ATOM 822 C CA . PHE A 1 106 ? 3.215 -6.560 -2.990 1.00 91.94 106 PHE A CA 1
ATOM 823 C C . PHE A 1 106 ? 2.626 -5.300 -3.608 1.00 91.94 106 PHE A C 1
ATOM 825 O O . PHE A 1 106 ? 2.939 -4.204 -3.152 1.00 91.94 106 PHE A O 1
ATOM 832 N N . ARG A 1 107 ? 1.731 -5.459 -4.592 1.00 90.50 107 ARG A N 1
ATOM 833 C CA . ARG A 1 107 ? 1.002 -4.353 -5.223 1.00 90.50 107 ARG A CA 1
ATOM 834 C C . ARG A 1 107 ? 0.253 -3.527 -4.180 1.00 90.50 107 ARG A C 1
ATOM 836 O O . ARG A 1 107 ? 0.379 -2.311 -4.161 1.00 90.50 107 ARG A O 1
ATOM 843 N N . LEU A 1 108 ? -0.486 -4.188 -3.289 1.00 88.44 108 LEU A N 1
ATOM 844 C CA . LEU A 1 108 ? -1.248 -3.540 -2.225 1.00 88.44 108 LEU A CA 1
ATOM 845 C C . LEU A 1 108 ? -0.339 -2.752 -1.277 1.00 88.44 108 LEU A C 1
ATOM 847 O O . LEU A 1 108 ? -0.630 -1.598 -0.984 1.00 88.44 108 LEU A O 1
ATOM 851 N N . ALA A 1 109 ? 0.777 -3.344 -0.841 1.00 91.12 109 ALA A N 1
ATOM 852 C CA . ALA A 1 109 ? 1.733 -2.651 0.016 1.00 91.12 109 ALA A CA 1
ATOM 853 C C . ALA A 1 109 ? 2.308 -1.405 -0.677 1.00 91.12 109 ALA A C 1
ATOM 855 O O . ALA A 1 109 ? 2.332 -0.337 -0.073 1.00 91.12 109 ALA A O 1
ATOM 856 N N . VAL A 1 110 ? 2.721 -1.533 -1.944 1.00 91.56 110 VAL A N 1
ATOM 857 C CA . VAL A 1 110 ? 3.266 -0.418 -2.733 1.00 91.56 110 VAL A CA 1
ATOM 858 C C . VAL A 1 110 ? 2.235 0.688 -2.913 1.00 91.56 110 VAL A C 1
ATOM 860 O O . VAL A 1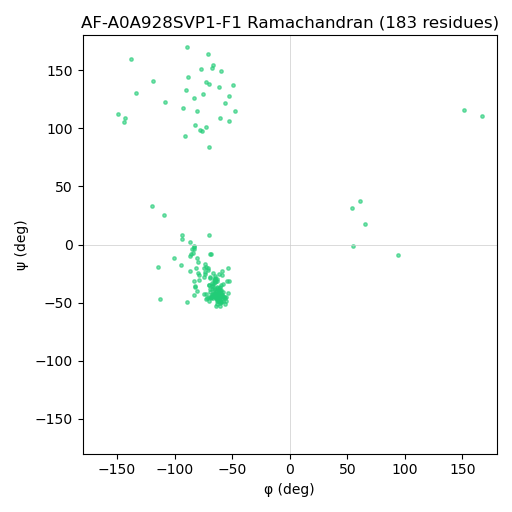 110 ? 2.551 1.833 -2.632 1.00 91.56 110 VAL A O 1
ATOM 863 N N . VAL A 1 111 ? 0.999 0.379 -3.315 1.00 88.19 111 VAL A N 1
ATOM 864 C CA . VAL A 1 111 ? -0.035 1.413 -3.495 1.00 88.19 111 VAL A CA 1
ATOM 865 C C . VAL A 1 111 ? -0.307 2.141 -2.180 1.00 88.19 111 VAL A C 1
ATOM 867 O O . VAL A 1 111 ? -0.327 3.367 -2.154 1.00 88.19 111 VAL A O 1
ATOM 870 N N . LEU A 1 112 ? -0.451 1.416 -1.067 1.00 86.38 112 LEU A N 1
ATOM 871 C CA . LEU A 1 112 ? -0.737 2.051 0.221 1.00 86.38 112 LEU A CA 1
ATOM 872 C C . LEU A 1 112 ? 0.416 2.940 0.728 1.00 86.38 112 LEU A C 1
ATOM 874 O O . LEU A 1 112 ? 0.155 3.922 1.416 1.00 86.38 112 LEU A O 1
ATOM 878 N N . ALA A 1 113 ? 1.672 2.616 0.405 1.00 89.19 113 ALA A N 1
ATOM 879 C CA . ALA A 1 113 ? 2.831 3.403 0.835 1.00 89.19 113 ALA A CA 1
ATOM 880 C C . ALA A 1 113 ? 3.208 4.523 -0.141 1.00 89.19 113 ALA A C 1
ATOM 882 O O . ALA A 1 113 ? 3.429 5.648 0.283 1.00 89.19 113 ALA A O 1
ATOM 883 N N . ASP A 1 114 ? 3.317 4.202 -1.429 1.00 85.94 114 ASP A N 1
ATOM 884 C CA . ASP A 1 114 ? 3.930 5.064 -2.443 1.00 85.94 114 ASP A CA 1
ATOM 885 C C . ASP A 1 114 ? 2.893 5.926 -3.185 1.00 85.94 114 ASP A C 1
ATOM 887 O O . ASP A 1 114 ? 3.266 6.915 -3.805 1.00 85.94 114 ASP A O 1
ATOM 891 N N . VAL A 1 115 ? 1.600 5.571 -3.120 1.00 83.62 115 VAL A N 1
ATOM 892 C CA . VAL A 1 115 ? 0.499 6.335 -3.744 1.00 83.62 115 VAL A CA 1
ATOM 893 C C . VAL A 1 115 ? -0.415 6.961 -2.692 1.00 83.62 115 VAL A C 1
ATOM 895 O O . VAL A 1 115 ? -0.757 8.137 -2.774 1.00 83.62 115 VAL A O 1
ATOM 898 N N . GLU A 1 116 ? -0.821 6.183 -1.688 1.00 80.81 116 GLU A N 1
ATOM 899 C CA . GLU A 1 116 ? -1.700 6.669 -0.616 1.00 80.81 116 GLU A CA 1
ATOM 900 C C . GLU A 1 116 ? -0.934 7.353 0.530 1.00 80.81 116 GLU A C 1
ATOM 902 O O . GLU A 1 116 ? -1.569 7.947 1.403 1.00 80.81 116 GLU A O 1
ATOM 907 N N . GLU A 1 117 ? 0.403 7.279 0.512 1.00 86.00 117 GLU A N 1
ATOM 908 C CA . GLU A 1 117 ? 1.328 7.912 1.468 1.00 86.00 117 GLU A CA 1
ATOM 909 C C . GLU A 1 117 ? 1.047 7.569 2.942 1.00 86.00 117 GLU A C 1
ATOM 911 O O . GLU A 1 117 ? 1.286 8.363 3.854 1.00 86.00 117 GLU A O 1
ATOM 916 N N . LEU A 1 118 ? 0.534 6.364 3.204 1.00 83.69 118 LEU A N 1
ATOM 917 C CA . LEU A 1 118 ? 0.238 5.918 4.563 1.00 83.69 118 LEU A CA 1
ATOM 918 C C . LEU A 1 118 ? 1.503 5.501 5.316 1.00 83.69 118 LEU A C 1
ATOM 920 O O . LEU A 1 118 ? 2.463 4.964 4.754 1.00 83.69 118 LEU A O 1
ATOM 924 N N . SER A 1 119 ? 1.478 5.661 6.639 1.00 90.88 119 SER A N 1
ATOM 925 C CA . SER A 1 119 ? 2.553 5.162 7.490 1.00 90.88 119 SER A CA 1
ATOM 926 C C . SER A 1 119 ? 2.587 3.631 7.501 1.00 90.88 119 SER A C 1
ATOM 928 O O . SER A 1 119 ? 1.564 2.953 7.412 1.00 90.88 119 SER A O 1
ATOM 930 N N . TYR A 1 120 ? 3.766 3.042 7.714 1.00 92.75 120 TYR A N 1
ATOM 931 C CA . TYR A 1 120 ? 3.905 1.578 7.758 1.00 92.75 120 TYR A CA 1
ATOM 932 C C . TYR A 1 120 ? 3.047 0.917 8.844 1.00 92.75 120 TYR A C 1
ATOM 934 O O . TYR A 1 120 ? 2.679 -0.249 8.704 1.00 92.75 120 TYR A O 1
ATOM 942 N N . ARG A 1 121 ? 2.720 1.653 9.914 1.00 90.62 121 ARG A N 1
ATOM 943 C CA . ARG A 1 121 ? 1.807 1.191 10.961 1.00 90.62 121 ARG A CA 1
ATOM 944 C C . ARG A 1 121 ? 0.369 1.109 10.450 1.00 90.62 121 ARG A C 1
ATOM 946 O O . ARG A 1 121 ? -0.250 0.066 10.598 1.00 90.62 121 ARG A O 1
ATOM 953 N N . GLU A 1 122 ? -0.125 2.151 9.788 1.00 85.88 122 GLU A N 1
ATOM 954 C CA . GLU A 1 122 ? -1.469 2.144 9.192 1.00 85.88 122 GLU A CA 1
ATOM 955 C C . GLU A 1 122 ? -1.596 1.061 8.119 1.00 85.88 122 GLU A C 1
ATOM 957 O O . GLU A 1 122 ? -2.599 0.356 8.063 1.00 85.88 122 GLU A O 1
ATOM 962 N N . ILE A 1 123 ? -0.555 0.864 7.307 1.00 88.00 123 ILE A N 1
ATOM 963 C CA . ILE A 1 123 ? -0.524 -0.205 6.302 1.00 88.00 123 ILE A CA 1
ATOM 964 C C . ILE A 1 123 ? -0.584 -1.583 6.968 1.00 88.00 123 ILE A C 1
ATOM 966 O O . ILE A 1 123 ? -1.310 -2.459 6.502 1.00 88.00 123 ILE A O 1
ATOM 970 N N . ALA A 1 124 ? 0.149 -1.786 8.066 1.00 89.19 124 ALA A N 1
ATOM 971 C CA . ALA A 1 124 ? 0.107 -3.029 8.833 1.00 89.19 124 ALA A CA 1
ATOM 972 C C . ALA A 1 124 ? -1.307 -3.315 9.368 1.00 89.19 124 ALA A C 1
ATOM 974 O O . ALA A 1 124 ? -1.793 -4.442 9.230 1.00 89.19 124 ALA A O 1
ATOM 975 N N . ASP A 1 125 ? -1.985 -2.287 9.885 1.00 88.44 125 ASP A N 1
ATOM 976 C CA . ASP A 1 125 ? -3.360 -2.371 10.385 1.00 88.44 125 ASP A CA 1
ATOM 977 C C . ASP A 1 125 ? -4.375 -2.637 9.255 1.00 88.44 125 ASP A C 1
ATOM 979 O O . ASP A 1 125 ? -5.312 -3.420 9.426 1.00 88.44 125 ASP A O 1
ATOM 983 N N . ILE A 1 126 ? -4.179 -2.031 8.079 1.00 86.94 126 ILE A N 1
ATOM 984 C CA . ILE A 1 126 ? -5.005 -2.248 6.879 1.00 86.94 126 ILE A CA 1
ATOM 985 C C . ILE A 1 126 ? -4.843 -3.674 6.345 1.00 86.94 126 ILE A C 1
ATOM 987 O O . ILE A 1 126 ? -5.833 -4.327 6.018 1.00 86.94 126 ILE A O 1
ATOM 991 N N . MET A 1 127 ? -3.603 -4.156 6.248 1.00 87.00 127 MET A N 1
ATOM 992 C CA . MET A 1 127 ? -3.273 -5.464 5.675 1.00 87.00 127 MET A CA 1
ATOM 993 C C . MET A 1 127 ? -3.406 -6.622 6.676 1.00 87.00 127 MET A C 1
ATOM 995 O O . MET A 1 127 ? -3.245 -7.779 6.284 1.00 87.00 127 MET A O 1
ATOM 999 N N . GLY A 1 128 ? -3.644 -6.335 7.960 1.00 88.12 128 GLY A N 1
ATOM 1000 C CA . GLY A 1 128 ? -3.750 -7.342 9.017 1.00 88.12 128 GLY A CA 1
ATOM 1001 C C . GLY A 1 128 ? -2.471 -8.168 9.199 1.00 88.12 128 GLY A C 1
ATOM 1002 O O . GLY A 1 128 ? -2.544 -9.378 9.411 1.00 88.12 128 GLY A O 1
ATOM 1003 N N . CYS A 1 129 ? -1.293 -7.550 9.064 1.00 90.12 129 CYS A N 1
ATOM 1004 C CA . CYS A 1 129 ? -0.001 -8.241 9.153 1.00 90.12 129 CYS A CA 1
ATOM 1005 C C . CYS A 1 129 ? 1.040 -7.436 9.952 1.00 90.12 129 CYS A C 1
ATOM 1007 O O . CYS A 1 129 ? 0.896 -6.223 10.071 1.00 90.12 129 CYS A O 1
ATOM 1009 N N . PRO A 1 130 ? 2.114 -8.060 10.474 1.00 93.69 130 PRO A N 1
ATOM 1010 C CA . PRO A 1 130 ? 3.164 -7.338 11.194 1.00 93.69 130 PRO A CA 1
ATOM 1011 C C . PRO A 1 130 ? 3.853 -6.257 10.347 1.00 93.69 130 PRO A C 1
ATOM 1013 O O . PRO A 1 130 ? 4.075 -6.437 9.149 1.00 93.69 130 PRO A O 1
ATOM 1016 N N . ILE A 1 131 ? 4.323 -5.179 10.986 1.00 92.31 131 ILE A N 1
ATOM 1017 C CA . ILE A 1 131 ? 5.034 -4.081 10.300 1.00 92.31 131 ILE A CA 1
ATOM 1018 C C . ILE A 1 131 ? 6.286 -4.556 9.540 1.00 92.31 131 ILE A C 1
ATOM 1020 O O . ILE A 1 131 ? 6.585 -4.071 8.451 1.00 92.31 131 ILE A O 1
ATOM 1024 N N . GLY A 1 132 ? 6.987 -5.572 10.059 1.00 90.50 132 GLY A N 1
ATOM 1025 C CA . GLY A 1 132 ? 8.123 -6.190 9.365 1.00 90.50 132 GLY A CA 1
ATOM 1026 C C . GLY A 1 132 ? 7.715 -6.891 8.063 1.00 90.50 132 GLY A C 1
ATOM 1027 O O . GLY A 1 132 ? 8.461 -6.870 7.082 1.00 90.50 132 GLY A O 1
ATOM 1028 N N . THR A 1 133 ? 6.502 -7.448 8.006 1.00 93.19 133 THR A N 1
ATOM 1029 C CA . THR A 1 133 ? 5.941 -8.025 6.780 1.00 93.19 133 THR A CA 1
ATOM 1030 C C . THR A 1 133 ? 5.673 -6.935 5.750 1.00 93.19 133 THR A C 1
ATOM 1032 O O . THR A 1 133 ? 6.051 -7.124 4.593 1.00 93.19 133 THR A O 1
ATOM 1035 N N . VAL A 1 134 ? 5.126 -5.783 6.160 1.00 91.81 134 VAL A N 1
ATOM 1036 C CA . VAL A 1 134 ? 4.942 -4.610 5.285 1.00 91.81 134 VAL A CA 1
ATOM 1037 C C . VAL A 1 134 ? 6.274 -4.179 4.674 1.00 91.81 134 VAL A C 1
ATOM 1039 O O . VAL A 1 134 ? 6.383 -4.116 3.453 1.00 91.81 134 VAL A O 1
ATOM 1042 N N . MET A 1 135 ? 7.319 -3.998 5.490 1.00 90.88 135 MET A N 1
ATOM 1043 C CA . MET A 1 135 ? 8.659 -3.642 4.998 1.00 90.88 135 MET A CA 1
ATOM 1044 C C . MET A 1 135 ? 9.192 -4.663 3.982 1.00 90.88 135 MET A C 1
ATOM 1046 O O . MET A 1 135 ? 9.684 -4.289 2.919 1.00 90.88 135 MET A O 1
ATOM 1050 N N . SER A 1 136 ? 9.049 -5.963 4.268 1.00 94.31 136 SER A N 1
ATOM 1051 C CA . SER A 1 136 ? 9.503 -7.022 3.356 1.00 94.31 136 SER A CA 1
ATOM 1052 C C . SER A 1 136 ? 8.719 -7.070 2.035 1.00 94.31 136 SER A C 1
ATOM 1054 O O . SER A 1 136 ? 9.279 -7.420 0.993 1.00 94.31 136 SER A O 1
ATOM 1056 N N . ARG A 1 137 ? 7.417 -6.748 2.066 1.00 94.25 137 ARG A N 1
ATOM 1057 C CA . ARG A 1 137 ? 6.539 -6.695 0.889 1.00 94.25 137 ARG A CA 1
ATOM 1058 C C . ARG A 1 137 ? 6.836 -5.459 0.049 1.00 94.25 137 ARG A C 1
ATOM 1060 O O . ARG A 1 137 ? 6.966 -5.598 -1.160 1.00 94.25 137 ARG A O 1
ATOM 1067 N N . LEU A 1 138 ? 7.045 -4.305 0.683 1.00 94.12 138 LEU A N 1
ATOM 1068 C CA . LEU A 1 138 ? 7.473 -3.070 0.021 1.00 94.12 138 LEU A CA 1
ATOM 1069 C C . LEU A 1 138 ? 8.816 -3.241 -0.673 1.00 94.12 138 LEU A C 1
ATOM 1071 O O . LEU A 1 138 ? 8.939 -2.928 -1.851 1.00 94.12 138 LEU A O 1
ATOM 1075 N N . HIS A 1 139 ? 9.808 -3.795 0.025 1.00 92.12 139 HIS A N 1
ATOM 1076 C CA . HIS A 1 139 ? 11.124 -4.026 -0.559 1.00 92.12 139 HIS A CA 1
ATOM 1077 C C . HIS A 1 139 ? 11.038 -4.914 -1.811 1.00 92.12 139 HIS A C 1
ATOM 1079 O O . HIS A 1 139 ? 11.569 -4.572 -2.867 1.00 92.12 139 HIS A O 1
ATOM 1085 N N . ARG A 1 140 ? 10.320 -6.043 -1.722 1.00 92.44 140 ARG A N 1
ATOM 1086 C CA . ARG A 1 140 ? 10.130 -6.953 -2.862 1.00 92.44 140 ARG A CA 1
ATOM 1087 C C . ARG A 1 140 ? 9.320 -6.311 -3.990 1.00 92.44 140 ARG A C 1
ATOM 1089 O O . ARG A 1 140 ? 9.724 -6.423 -5.143 1.00 92.44 140 ARG A O 1
ATOM 1096 N N . GLY A 1 141 ? 8.229 -5.621 -3.665 1.00 90.94 141 GLY A N 1
ATOM 1097 C CA . GLY A 1 141 ? 7.377 -4.925 -4.629 1.00 90.94 141 GLY A CA 1
ATOM 1098 C C . GLY A 1 141 ? 8.126 -3.836 -5.391 1.00 90.94 141 GLY A C 1
ATOM 1099 O O . GLY A 1 141 ? 8.153 -3.861 -6.617 1.00 90.94 141 GLY A O 1
ATOM 1100 N N . ARG A 1 142 ? 8.832 -2.948 -4.684 1.00 93.75 142 ARG A N 1
ATOM 1101 C CA . ARG A 1 142 ? 9.652 -1.895 -5.301 1.00 93.75 142 ARG A CA 1
ATOM 1102 C C . ARG A 1 142 ? 10.761 -2.471 -6.175 1.00 93.75 142 ARG A C 1
ATOM 1104 O O . ARG A 1 142 ? 10.991 -1.959 -7.263 1.00 93.75 142 ARG A O 1
ATOM 1111 N N . ARG A 1 143 ? 11.408 -3.569 -5.762 1.00 91.69 143 ARG A N 1
ATOM 1112 C CA . ARG A 1 143 ? 12.417 -4.243 -6.598 1.00 91.69 143 ARG A CA 1
ATOM 1113 C C . ARG A 1 143 ? 11.818 -4.793 -7.895 1.00 91.69 143 ARG A C 1
ATOM 1115 O O . ARG A 1 143 ? 12.429 -4.646 -8.947 1.00 91.69 143 ARG A O 1
ATOM 1122 N N . LEU A 1 144 ? 10.635 -5.403 -7.813 1.00 89.62 144 LEU A N 1
ATOM 1123 C CA . LEU A 1 144 ? 9.902 -5.941 -8.964 1.00 89.62 144 LEU A CA 1
ATOM 1124 C C . LEU A 1 144 ? 9.400 -4.849 -9.916 1.00 89.62 144 LEU A C 1
ATOM 1126 O O . LEU A 1 144 ? 9.387 -5.065 -11.126 1.00 89.62 144 LEU A O 1
ATOM 1130 N N . LEU A 1 145 ? 8.987 -3.696 -9.387 1.00 89.25 145 LEU A N 1
ATOM 1131 C CA . LEU A 1 145 ? 8.627 -2.532 -10.200 1.00 89.25 145 LEU A CA 1
ATOM 1132 C C . LEU A 1 145 ? 9.854 -1.921 -10.855 1.00 89.25 145 LEU A C 1
ATOM 1134 O O . LEU A 1 145 ? 9.841 -1.686 -12.056 1.00 89.25 145 LEU A O 1
ATOM 1138 N N . LYS A 1 146 ? 10.940 -1.748 -10.093 1.00 87.81 146 LYS A N 1
ATOM 1139 C CA . LYS A 1 146 ? 12.203 -1.228 -10.615 1.00 87.81 146 LYS A CA 1
ATOM 1140 C C . LYS A 1 146 ? 12.693 -2.056 -11.798 1.00 87.81 146 LYS A C 1
ATOM 1142 O O . LYS A 1 146 ? 13.077 -1.473 -12.796 1.00 87.81 146 LYS A O 1
ATOM 1147 N N . SER A 1 147 ? 12.661 -3.389 -11.714 1.00 87.69 147 SER A N 1
ATOM 1148 C CA . SER A 1 147 ? 13.085 -4.241 -12.833 1.00 87.69 147 SER A CA 1
ATOM 1149 C C . SER A 1 147 ? 12.195 -4.115 -14.069 1.00 87.69 147 SER A C 1
ATOM 1151 O O . SER A 1 147 ? 12.696 -4.263 -15.173 1.00 87.69 147 SER A O 1
ATOM 1153 N N . ARG A 1 148 ? 10.892 -3.864 -13.895 1.00 86.69 148 ARG A N 1
ATOM 1154 C CA . ARG A 1 148 ? 9.936 -3.763 -15.009 1.00 86.69 148 ARG A CA 1
ATOM 1155 C C . ARG A 1 148 ? 9.940 -2.398 -15.678 1.00 86.69 148 ARG A C 1
ATOM 1157 O O . ARG A 1 148 ? 9.796 -2.314 -16.884 1.00 86.69 148 ARG A O 1
ATOM 1164 N N . LEU A 1 149 ? 10.116 -1.347 -14.886 1.00 87.00 149 LEU A N 1
ATOM 1165 C CA . LEU A 1 149 ? 10.083 0.039 -15.345 1.00 87.00 149 LEU A CA 1
ATOM 1166 C C . LEU A 1 149 ? 11.479 0.574 -15.692 1.00 87.00 149 LEU A C 1
ATOM 1168 O O . LEU A 1 149 ? 11.611 1.761 -15.957 1.00 87.00 149 LEU A O 1
ATOM 1172 N N . TYR A 1 150 ? 12.527 -0.257 -15.648 1.00 84.75 150 TYR A N 1
ATOM 1173 C CA . TYR A 1 150 ? 13.905 0.202 -15.834 1.00 84.75 150 TYR A CA 1
ATOM 1174 C C . TYR A 1 150 ? 14.150 0.774 -17.234 1.00 84.75 150 TYR A C 1
ATOM 1176 O O . TYR A 1 150 ? 14.592 1.913 -17.331 1.00 84.75 150 TYR A O 1
ATOM 1184 N N . GLU A 1 151 ? 13.816 0.020 -18.287 1.00 81.31 151 GLU A N 1
ATOM 1185 C CA . GLU A 1 151 ? 13.961 0.468 -19.683 1.00 81.31 151 GLU A CA 1
ATOM 1186 C C . GLU A 1 151 ? 13.145 1.739 -19.933 1.00 81.31 151 GLU A C 1
ATOM 1188 O O . GLU A 1 151 ? 13.669 2.748 -20.389 1.00 81.31 151 GLU A O 1
ATOM 1193 N N . HIS A 1 152 ? 11.893 1.748 -19.478 1.00 79.69 152 HIS A N 1
ATOM 1194 C CA . HIS A 1 152 ? 11.026 2.915 -19.580 1.00 79.69 152 HIS A CA 1
ATOM 1195 C C . HIS A 1 152 ? 11.597 4.152 -18.857 1.00 79.69 152 HIS A C 1
ATOM 1197 O O . HIS A 1 152 ? 11.517 5.283 -19.332 1.00 79.69 152 HIS A O 1
ATOM 1203 N N . ALA A 1 153 ? 12.219 3.955 -17.693 1.00 80.19 153 ALA A N 1
ATOM 1204 C CA . ALA A 1 153 ? 12.843 5.035 -16.943 1.00 80.19 153 ALA A CA 1
ATOM 1205 C C . ALA A 1 153 ? 14.160 5.529 -17.579 1.00 80.19 153 ALA A C 1
ATOM 1207 O O . ALA A 1 153 ? 14.534 6.680 -17.337 1.00 80.19 153 ALA A O 1
ATOM 1208 N N . LEU A 1 154 ? 14.848 4.701 -18.379 1.00 80.00 154 LEU A N 1
ATOM 1209 C CA . LEU A 1 154 ? 15.979 5.120 -19.217 1.00 80.00 154 LEU A CA 1
ATOM 1210 C C . LEU A 1 154 ? 15.499 5.974 -20.393 1.00 80.00 154 LEU A C 1
ATOM 1212 O O . LEU A 1 154 ? 16.057 7.047 -20.615 1.00 80.00 154 LEU A O 1
ATOM 1216 N N . ASP A 1 155 ? 14.440 5.546 -21.085 1.00 80.44 155 ASP A N 1
ATOM 1217 C CA . ASP A 1 155 ? 13.856 6.277 -22.218 1.00 80.44 155 ASP A CA 1
ATOM 1218 C C . ASP A 1 155 ? 13.385 7.680 -21.813 1.00 80.44 155 ASP A C 1
ATOM 1220 O O . ASP A 1 155 ? 13.536 8.646 -22.559 1.00 80.44 155 ASP A O 1
ATOM 1224 N N . MET A 1 156 ? 12.880 7.819 -20.585 1.00 73.69 156 MET A N 1
ATOM 1225 C CA . MET A 1 156 ? 12.484 9.109 -20.014 1.00 73.69 156 MET A CA 1
ATOM 1226 C C . MET A 1 156 ? 13.636 9.912 -19.390 1.00 73.69 156 MET A C 1
ATOM 1228 O O . MET A 1 156 ? 13.410 11.011 -18.883 1.00 73.69 156 MET A O 1
ATOM 1232 N N . GLY A 1 157 ? 14.856 9.370 -19.345 1.00 78.38 157 GLY A N 1
ATOM 1233 C CA . GLY A 1 157 ? 16.002 10.019 -18.702 1.00 78.38 157 GLY A CA 1
ATOM 1234 C C . GLY A 1 157 ? 15.870 10.189 -17.181 1.00 78.38 157 GLY A C 1
ATOM 1235 O O . GLY A 1 157 ? 16.594 10.989 -16.590 1.00 78.38 157 GLY A O 1
ATOM 1236 N N . ILE A 1 158 ? 14.963 9.448 -16.529 1.00 76.25 158 ILE A N 1
ATOM 1237 C CA . ILE A 1 158 ? 14.804 9.443 -15.062 1.00 76.25 158 ILE A CA 1
ATOM 1238 C C . ILE A 1 158 ? 16.002 8.758 -14.399 1.00 76.25 158 ILE A C 1
ATOM 1240 O O . ILE A 1 158 ? 16.435 9.145 -13.312 1.00 76.25 158 ILE A O 1
ATOM 1244 N N . VAL A 1 159 ? 16.546 7.733 -15.053 1.00 76.81 159 VAL A N 1
ATOM 1245 C CA . VAL A 1 159 ? 17.781 7.056 -14.652 1.00 76.81 159 VAL A CA 1
ATOM 1246 C C . VAL A 1 159 ? 18.821 7.184 -15.751 1.00 76.81 159 VAL A C 1
ATOM 1248 O O . VAL A 1 159 ? 18.515 7.063 -16.931 1.00 76.81 159 VAL A O 1
ATOM 1251 N N . SER A 1 160 ? 20.074 7.391 -15.348 1.00 73.75 160 SER A N 1
ATOM 1252 C CA . SER A 1 160 ? 21.223 7.261 -16.242 1.00 73.75 160 SER A CA 1
ATOM 1253 C C . SER A 1 160 ? 21.713 5.803 -16.241 1.00 73.75 160 SER A C 1
ATOM 1255 O O . SER A 1 160 ? 21.707 5.169 -15.175 1.00 73.75 160 SER A O 1
ATOM 1257 N N . PRO A 1 161 ? 22.194 5.258 -17.378 1.00 63.41 161 PRO A N 1
ATOM 1258 C CA . PRO A 1 161 ? 22.805 3.926 -17.438 1.00 63.41 161 PRO A CA 1
ATOM 1259 C C . PRO A 1 161 ? 23.933 3.736 -16.406 1.00 63.41 161 PRO A C 1
ATOM 1261 O O . PRO A 1 161 ? 24.111 2.650 -15.853 1.00 63.41 161 PRO A O 1
ATOM 1264 N N . GLU A 1 162 ? 24.651 4.812 -16.065 1.00 60.12 162 GLU A N 1
ATOM 1265 C CA . GLU A 1 162 ? 25.730 4.805 -15.067 1.00 60.12 162 GLU A CA 1
ATOM 1266 C C . GLU A 1 162 ? 25.218 4.593 -13.631 1.00 60.12 162 GLU A C 1
ATOM 1268 O O . GLU A 1 162 ? 25.907 4.004 -12.796 1.00 60.12 162 GLU A O 1
ATOM 1273 N N . SER A 1 163 ? 23.975 4.990 -13.333 1.00 54.59 163 SER A N 1
ATOM 1274 C CA . SER A 1 163 ? 23.359 4.826 -12.009 1.00 54.59 163 SER A CA 1
ATOM 1275 C C . SER A 1 163 ? 23.016 3.365 -11.679 1.00 54.59 163 SER A C 1
ATOM 1277 O O . SER A 1 163 ? 22.876 3.016 -10.505 1.00 54.59 163 SER A O 1
ATOM 1279 N N . ALA A 1 164 ? 22.907 2.488 -12.685 1.00 49.88 164 ALA A N 1
ATOM 1280 C CA . ALA A 1 164 ? 22.636 1.063 -12.480 1.00 49.88 164 ALA A CA 1
ATOM 1281 C C . ALA A 1 164 ? 23.878 0.250 -12.078 1.00 49.88 164 ALA A C 1
ATOM 1283 O O . ALA A 1 164 ? 23.746 -0.765 -11.392 1.00 49.88 164 ALA A O 1
ATOM 1284 N N . VAL A 1 165 ? 25.083 0.714 -12.426 1.00 47.47 165 VAL A N 1
ATOM 1285 C CA . VAL A 1 165 ? 26.344 0.031 -12.081 1.00 47.47 165 VAL A CA 1
ATOM 1286 C C . VAL A 1 165 ? 26.688 0.195 -10.589 1.00 47.47 165 VAL A C 1
ATOM 1288 O O . VAL A 1 165 ? 27.313 -0.683 -9.998 1.00 47.47 165 VAL A O 1
ATOM 1291 N N . GLY A 1 166 ? 26.199 1.260 -9.941 1.00 44.38 166 GLY A N 1
ATOM 1292 C CA . GLY A 1 166 ? 26.467 1.572 -8.530 1.00 44.38 166 GLY A CA 1
ATOM 1293 C C . GLY A 1 166 ? 25.593 0.858 -7.485 1.00 44.38 166 GLY A C 1
ATOM 1294 O O . GLY A 1 166 ? 25.803 1.067 -6.295 1.00 44.38 166 GLY A O 1
ATOM 1295 N N . GLN A 1 167 ? 24.617 0.031 -7.887 1.00 44.75 167 GLN A N 1
ATOM 1296 C CA . GLN A 1 167 ? 23.686 -0.656 -6.966 1.00 44.75 167 GLN A CA 1
ATOM 1297 C C . GLN A 1 167 ? 23.755 -2.190 -7.040 1.00 44.75 167 GLN A C 1
ATOM 1299 O O . GLN A 1 167 ? 22.766 -2.882 -6.789 1.00 44.75 167 GLN A O 1
ATOM 1304 N N . ARG A 1 168 ? 24.936 -2.762 -7.308 1.00 43.03 168 ARG A N 1
ATOM 1305 C CA . ARG A 1 168 ? 25.254 -4.055 -6.686 1.00 43.03 168 ARG A CA 1
ATOM 1306 C C . ARG A 1 168 ? 25.459 -3.766 -5.203 1.00 43.03 168 ARG A C 1
ATOM 1308 O O . ARG A 1 168 ? 26.580 -3.506 -4.787 1.00 43.03 168 ARG A O 1
ATOM 1315 N N . GLU A 1 169 ? 24.370 -3.719 -4.436 1.00 46.81 169 GLU A N 1
ATOM 1316 C CA . GLU A 1 169 ? 24.458 -3.709 -2.977 1.00 46.81 169 GLU A CA 1
ATOM 1317 C C . GLU A 1 169 ? 25.323 -4.905 -2.577 1.00 46.81 169 GLU A C 1
ATOM 1319 O O . GLU A 1 169 ? 24.907 -6.060 -2.709 1.00 46.81 169 GLU A O 1
ATOM 1324 N N . GLU A 1 170 ? 26.561 -4.636 -2.158 1.00 44.91 170 GLU A N 1
ATOM 1325 C CA . GLU A 1 170 ? 27.370 -5.644 -1.494 1.00 44.91 170 GLU A CA 1
ATOM 1326 C C . GLU A 1 170 ? 26.528 -6.192 -0.337 1.00 44.91 170 GLU A C 1
ATOM 1328 O O . GLU A 1 170 ? 25.970 -5.406 0.441 1.00 44.91 170 GLU A O 1
ATOM 1333 N N . PRO A 1 171 ? 26.364 -7.521 -0.225 1.00 48.53 171 PRO A N 1
ATOM 1334 C CA . PRO A 1 171 ? 25.533 -8.091 0.817 1.00 48.53 171 PRO A CA 1
ATOM 1335 C C . PRO A 1 171 ? 26.054 -7.603 2.167 1.00 48.53 171 PRO A C 1
ATOM 1337 O O . PRO A 1 171 ? 27.220 -7.817 2.502 1.00 48.53 171 PRO A O 1
ATOM 1340 N N . VAL A 1 172 ? 25.183 -6.931 2.929 1.00 60.12 172 VAL A N 1
ATOM 1341 C CA . VAL A 1 172 ? 25.507 -6.390 4.252 1.00 60.12 172 VAL A CA 1
ATOM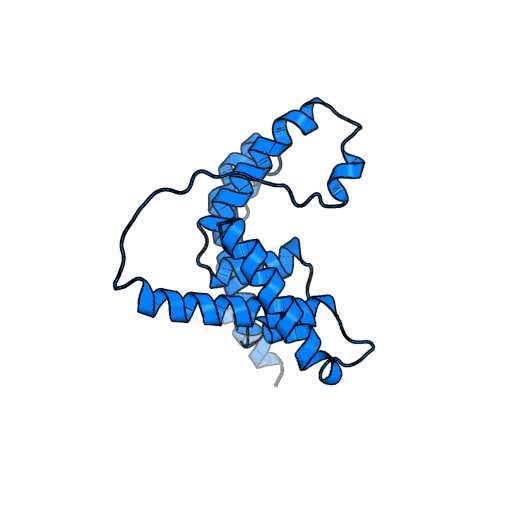 1342 C C . VAL A 1 172 ? 26.207 -7.476 5.065 1.00 60.12 172 VAL A C 1
ATOM 1344 O O . VAL A 1 172 ? 25.620 -8.514 5.380 1.00 60.12 172 VAL A O 1
ATOM 1347 N N . SER A 1 173 ? 27.480 -7.242 5.388 1.00 65.31 173 SER A N 1
ATOM 1348 C CA . SER A 1 173 ? 28.308 -8.215 6.092 1.00 65.31 173 SER A CA 1
ATOM 1349 C C . SER A 1 173 ? 27.696 -8.545 7.454 1.00 65.31 173 SER A C 1
ATOM 1351 O O . SER A 1 173 ? 27.717 -7.745 8.395 1.00 65.31 173 SER A O 1
ATOM 1353 N N . LEU A 1 174 ? 27.168 -9.765 7.579 1.00 51.78 174 LEU A N 1
ATOM 1354 C CA . LEU A 1 174 ? 26.599 -10.278 8.828 1.00 51.78 174 LEU A CA 1
ATOM 1355 C C . LEU A 1 174 ? 27.648 -10.332 9.952 1.00 51.78 174 LEU A C 1
ATOM 1357 O O . LEU A 1 174 ? 27.289 -10.250 11.128 1.00 51.78 174 LEU A O 1
ATOM 1361 N N . ALA A 1 175 ? 28.936 -10.431 9.604 1.00 63.72 175 ALA A N 1
ATOM 1362 C CA . ALA A 1 175 ? 30.044 -10.347 10.552 1.00 63.72 175 ALA A CA 1
ATOM 1363 C C . ALA A 1 175 ? 30.168 -8.935 11.154 1.00 63.72 175 ALA A C 1
ATOM 1365 O O . ALA A 1 175 ? 30.260 -8.798 12.374 1.00 63.72 175 ALA A O 1
ATOM 1366 N N . ALA A 1 176 ? 30.062 -7.888 10.326 1.00 59.97 176 ALA A N 1
ATOM 1367 C CA . ALA A 1 176 ? 30.092 -6.497 10.780 1.00 59.97 176 ALA A CA 1
ATOM 1368 C C . AL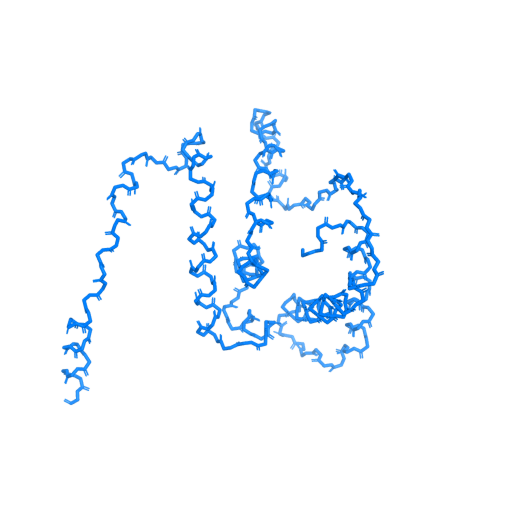A A 1 176 ? 28.871 -6.141 11.651 1.00 59.97 176 ALA A C 1
ATOM 1370 O O . ALA A 1 176 ? 29.008 -5.473 12.677 1.00 59.97 176 ALA A O 1
ATOM 1371 N N . TYR A 1 177 ? 27.682 -6.648 11.301 1.00 59.06 177 TYR A N 1
ATOM 1372 C CA . TYR A 1 177 ? 26.468 -6.459 12.106 1.00 59.06 177 TYR A CA 1
ATOM 1373 C C . TYR A 1 177 ? 26.565 -7.137 13.486 1.00 59.06 177 TYR A C 1
ATOM 1375 O O . TYR A 1 177 ? 26.186 -6.553 14.504 1.00 59.06 177 TYR A O 1
ATOM 1383 N N . ARG A 1 178 ? 27.112 -8.360 13.546 1.00 58.62 178 ARG A N 1
ATOM 1384 C CA . ARG A 1 178 ? 27.290 -9.108 14.804 1.00 58.62 178 ARG A CA 1
ATOM 1385 C C . ARG A 1 178 ? 28.352 -8.488 15.713 1.00 58.62 178 ARG A C 1
ATOM 1387 O O . ARG A 1 178 ? 28.118 -8.410 16.916 1.00 58.62 178 ARG A O 1
ATOM 1394 N N . ALA A 1 179 ? 29.452 -7.979 15.155 1.00 66.88 179 ALA A N 1
ATOM 1395 C CA . ALA A 1 179 ? 30.479 -7.267 15.920 1.00 66.88 179 ALA A CA 1
ATOM 1396 C C . ALA A 1 179 ? 29.916 -6.008 16.605 1.00 66.88 179 ALA A C 1
ATOM 1398 O O . ALA A 1 179 ? 30.165 -5.769 17.785 1.00 66.88 179 ALA A O 1
ATOM 1399 N N . LYS A 1 180 ? 29.065 -5.253 15.898 1.00 60.38 180 LYS A N 1
ATOM 1400 C CA . LYS A 1 180 ? 28.437 -4.032 16.424 1.00 60.38 180 LYS A CA 1
ATOM 1401 C C . LYS A 1 180 ? 27.408 -4.306 17.530 1.00 60.38 180 LYS A C 1
ATOM 1403 O O . LYS A 1 180 ? 27.226 -3.475 18.411 1.00 60.38 180 LYS A O 1
ATOM 1408 N N . LYS A 1 181 ? 26.753 -5.475 17.510 1.00 52.31 181 LYS A N 1
ATOM 1409 C CA . LYS A 1 181 ? 25.768 -5.892 18.527 1.00 52.31 181 LYS A CA 1
ATOM 1410 C C . LYS A 1 181 ? 26.404 -6.581 19.746 1.00 52.31 181 LYS A C 1
ATOM 1412 O O . LYS A 1 181 ? 25.800 -6.584 20.813 1.00 52.31 181 LYS A O 1
ATOM 1417 N N . GLY A 1 182 ? 27.604 -7.147 19.599 1.00 47.84 182 GLY A N 1
ATOM 1418 C CA . GLY A 1 182 ? 28.374 -7.744 20.697 1.00 47.84 182 GLY A CA 1
ATOM 1419 C C . GLY A 1 182 ? 29.103 -6.727 21.583 1.00 47.84 182 GLY A C 1
ATOM 1420 O O . GLY A 1 182 ? 29.310 -7.002 22.755 1.00 47.84 182 GLY A O 1
ATOM 1421 N N . ALA A 1 183 ? 29.435 -5.546 21.051 1.00 52.47 183 ALA A N 1
ATOM 1422 C CA . ALA A 1 183 ? 30.148 -4.484 21.773 1.00 52.47 183 ALA A CA 1
ATOM 1423 C C . ALA A 1 183 ? 29.250 -3.577 22.645 1.00 52.47 183 ALA A C 1
ATOM 1425 O O . ALA A 1 183 ? 29.748 -2.659 23.286 1.00 52.47 183 ALA A O 1
ATOM 1426 N N . ALA A 1 184 ? 27.932 -3.808 22.646 1.00 49.78 184 ALA A N 1
ATOM 1427 C CA . ALA A 1 184 ? 26.943 -3.040 23.410 1.00 49.78 184 ALA A CA 1
ATOM 1428 C C . ALA A 1 184 ? 26.345 -3.840 24.590 1.00 49.78 184 ALA A C 1
ATOM 1430 O O . ALA A 1 184 ? 25.205 -3.593 24.986 1.00 49.78 184 ALA A O 1
ATOM 1431 N N . ARG A 1 185 ? 27.083 -4.830 25.107 1.00 39.69 185 ARG A N 1
ATOM 1432 C CA . ARG A 1 185 ? 26.772 -5.553 26.346 1.00 39.69 185 ARG A CA 1
ATOM 1433 C C . ARG A 1 185 ? 27.837 -5.299 27.394 1.00 39.69 185 ARG A C 1
ATOM 1435 O O . ARG A 1 185 ? 29.018 -5.233 26.995 1.00 39.69 185 ARG A O 1
#

Radius of gyration: 20.6 Å; Cα contacts (8 Å, |Δi|>4): 99; chains: 1; bounding box: 53×48×52 Å

Foldseek 3Di:
DQQAPVVVVVLLVQLVVVCVVCVVVDDPPDDPVLVSLLSSLVSVVVVVVVVVVVVVPDDDDDDDDDDDDPDDPVNVVPPPDVVCVVCVVVVVVQLVVLLVPDDPLLSLLCCCCVPVVDDLVSSCSSVVHDSVVSVVSPVVSVVSSCVSCVVVCVVVVVDDPVNVVPPPPPPDPPVVVVVVVVVPD

pLDDT: mean 71.94, std 19.95, range [30.72, 95.56]

Secondary structure (DSSP, 8-state):
--SSHHHHHHHHHHHHHHHHHTGGGPPTTS-HHHHHHHHHHHHHHHHHHHHHHHTTS---------------GGGTT-TT-HHHHHHHHHHHHHHHHHHHTS-HHHHHHHIIIIIS---HHHHHHHHTS-HHHHHHHHHHHHHHHHHHSHHHHHHTTSS-HHHHHTT------HHHHHHHHHTT-

Mean predicted aligned error: 14.39 Å

Nearest PDB structures (foldseek):
  5wur-assembly2_B  TM=8.306E-01  e=1.664E-06  Bacillus subtilis subsp. subtilis str. 168
  6kon-assembly1_F  TM=4.255E-01  e=3.642E-10  Mycobacterium tuberculosis H37Rv
  6koq-assembly1_F  TM=5.018E-01  e=1.534E-07  Mycobacterium tuberculosis H37Rv
  6in7-assembly1_B  TM=4.365E-01  e=2.261E-07  Pseudomonas aeruginosa PAO1
  8z6g-assembly3_F  TM=4.471E-01  e=3.937E-07  Pseudomonas aeruginosa

Solvent-accessible surface area (backbone atoms only — not comparable to full-atom values): 11111 Å² total; per-residue (Å²): 138,64,97,40,68,70,60,41,52,51,47,50,52,55,29,51,57,50,45,64,73,44,50,85,77,58,63,89,91,57,65,62,67,57,55,51,49,24,49,35,46,48,49,50,51,56,48,50,63,47,46,62,65,53,55,78,75,62,88,85,92,86,81,81,88,81,84,80,82,85,80,52,79,72,61,77,71,49,87,78,44,75,67,64,58,66,50,42,64,59,52,50,50,52,55,50,50,50,49,67,70,39,59,66,72,21,34,53,41,37,44,44,42,78,70,66,64,45,51,62,66,57,49,14,66,36,70,72,46,57,53,68,53,47,54,56,28,33,55,52,31,53,53,56,41,48,69,66,45,43,66,61,31,43,78,70,62,78,42,56,81,73,65,64,71,76,62,72,71,70,76,78,55,65,65,62,57,49,54,64,64,60,72,75,111

Sequence (185 aa):
MTRNATEAEDLVQDTLVKAMRAREQFEAGTNMRAWLLRILTNTFINRYRRGGLEKA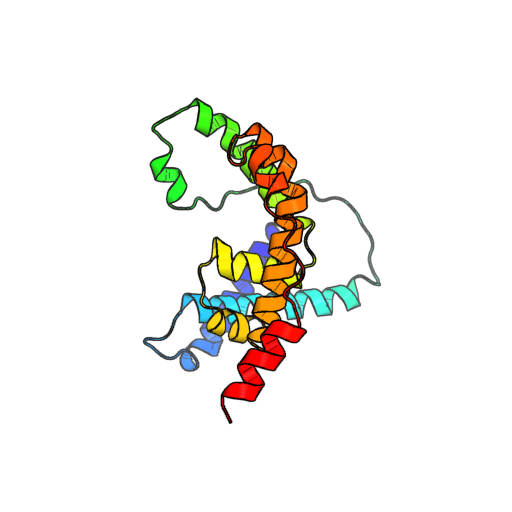VLEGPDADPLADGWVSASTMASMRDPESAALRPVLEAEIRTALDELPEEFRLAVVLADVEELSYREIADIMGCPIGTVMSRLHRGRRLLKSRLYEHALDMGIVSPESAVGQREEPVSLAAYRAKKGAAR